Protein AF-A0A840PXM8-F1 (afdb_monomer)

Sequence (248 aa):
MAIDALTEVAGYWMDLTGIFAFAMSGAFVAVRKDFGVFGVLLLAEAAGLGGGLFRDLIIGVVPVAFIDCGYYLTPVAAALVVFFSSRVHRHGRLLAVIDVCDTAALALFGVSGAVKALGHDFGRPSAIALGVASAVGGGILSSVLAREVPPPLRWEQDLYVLPAVTGAGSAILLDTFGVLNGITAPCAAVPAFGLGLLATRRRWRTPRARIWRNPFSGMRHQPSRARTASTADSEKTQSMGPFDEWRA

Nearest PDB structures (foldseek):
  5wuf-assembly1_A  TM=9.232E-01  e=2.561E-09  Colwellia psychrerythraea 34H
  5h36-assembly1_E  TM=9.004E-01  e=3.777E-09  Cereibacter sphaeroides 2.4.1
  5wue-assembly1_A  TM=8.831E-01  e=8.840E-08  Sulfolobus acidocaldarius
  5wtr-assembly1_B  TM=8.885E-01  e=4.975E-07  Saccharolobus solfataricus P2
  8f6r-assembly1_A  TM=2.494E-01  e=2.582E+00  synthetic construct

Radius of gyration: 27.66 Å; Cα contacts (8 Å, |Δi|>4): 363; chains: 1; bounding box: 48×60×110 Å

Solvent-accessible surface area (backbone atoms only — not comparable to full-atom values): 12953 Å² total; per-residue (Å²): 108,74,63,57,52,48,23,54,51,39,48,51,53,47,49,50,53,19,22,26,24,23,0,35,38,20,12,45,54,22,53,76,65,73,44,54,72,67,46,16,39,52,21,0,40,31,12,21,44,35,9,55,43,54,40,25,57,73,75,69,46,86,41,61,63,81,76,38,68,66,60,52,49,35,13,49,52,24,16,50,53,52,71,68,39,83,51,70,82,52,54,72,64,52,51,54,52,35,56,50,28,38,36,42,15,20,1,36,27,0,20,52,32,15,52,53,31,47,77,66,78,40,53,71,72,57,10,36,53,43,0,31,48,17,26,49,35,3,55,37,47,21,20,56,76,70,74,44,82,29,60,79,77,35,88,87,31,68,55,63,60,48,9,9,49,41,1,8,49,39,36,51,52,33,47,75,71,73,58,62,43,36,70,46,44,63,56,26,20,50,63,10,26,54,53,28,51,48,39,64,74,67,60,54,71,71,86,76,80,78,86,74,74,64,87,61,72,76,63,81,74,65,75,78,87,79,80,76,86,80,77,71,72,79,75,66,80,80,69,89,84,85,79,86,82,88,90,133

Organism: NCBI:txid1073253

Mean predicted aligned error: 10.92 Å

Structure (mmCIF, N/CA/C/O backbone):
data_AF-A0A840PXM8-F1
#
_entry.id   AF-A0A840PXM8-F1
#
loop_
_atom_site.group_PDB
_atom_site.id
_atom_site.type_symbol
_atom_site.label_atom_id
_atom_site.label_alt_id
_atom_site.label_comp_id
_atom_site.label_asym_id
_atom_site.label_entity_id
_atom_site.label_seq_id
_atom_site.pdbx_PDB_ins_code
_atom_site.Cartn_x
_atom_site.Cartn_y
_atom_site.Cartn_z
_atom_site.occupancy
_atom_site.B_iso_or_equiv
_atom_site.auth_seq_id
_atom_site.auth_comp_id
_atom_site.auth_asym_id
_atom_site.auth_atom_id
_atom_site.pdbx_PDB_model_num
ATOM 1 N N . MET A 1 1 ? 1.831 -8.479 -27.963 1.00 59.12 1 MET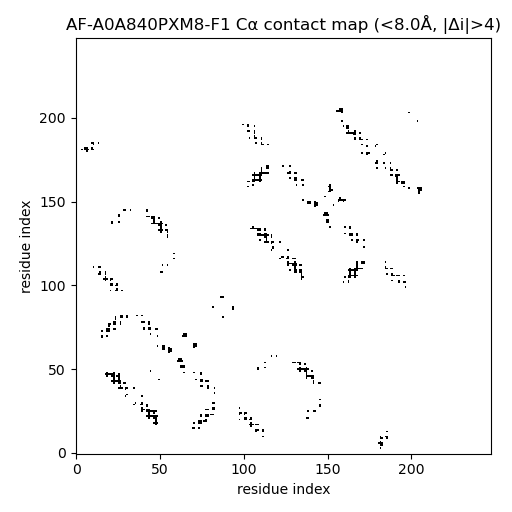 A N 1
ATOM 2 C CA . MET A 1 1 ? 0.353 -8.559 -27.892 1.00 59.12 1 MET A CA 1
ATOM 3 C C . MET A 1 1 ? -0.131 -9.456 -26.751 1.00 59.12 1 MET A C 1
ATOM 5 O O . MET A 1 1 ? -0.728 -8.927 -25.831 1.00 59.12 1 MET A O 1
ATOM 9 N N . ALA A 1 2 ? 0.137 -10.773 -26.735 1.00 61.06 2 ALA A N 1
ATOM 10 C CA . ALA A 1 2 ? -0.304 -11.633 -25.617 1.00 61.06 2 ALA A CA 1
ATOM 11 C C . ALA A 1 2 ? 0.462 -11.378 -24.299 1.00 61.06 2 ALA A C 1
ATOM 13 O O . ALA A 1 2 ? -0.128 -11.421 -23.224 1.00 61.06 2 ALA A O 1
ATOM 14 N N . ILE A 1 3 ? 1.766 -11.087 -24.384 1.00 60.09 3 ILE A N 1
ATOM 15 C CA . ILE A 1 3 ? 2.607 -10.786 -23.214 1.00 60.09 3 ILE A CA 1
ATOM 16 C C . ILE A 1 3 ? 2.203 -9.440 -22.603 1.00 60.09 3 ILE A C 1
ATOM 18 O O . ILE A 1 3 ? 1.979 -9.378 -21.402 1.00 60.09 3 ILE A O 1
ATOM 22 N N . ASP A 1 4 ? 2.007 -8.408 -23.425 1.00 67.44 4 ASP A N 1
ATOM 23 C CA . ASP A 1 4 ? 1.608 -7.070 -22.965 1.00 67.44 4 ASP A CA 1
ATOM 24 C C . ASP A 1 4 ? 0.241 -7.101 -22.261 1.00 67.44 4 ASP A C 1
ATOM 26 O O . ASP A 1 4 ? 0.104 -6.594 -21.150 1.00 67.44 4 ASP A O 1
ATOM 30 N N . ALA A 1 5 ? -0.733 -7.827 -22.822 1.00 68.19 5 ALA A N 1
ATOM 31 C CA . ALA A 1 5 ? -2.034 -8.027 -22.183 1.00 68.19 5 ALA A CA 1
ATOM 32 C C . ALA A 1 5 ? -1.915 -8.736 -20.822 1.00 68.19 5 ALA A C 1
ATOM 34 O O . ALA A 1 5 ? -2.550 -8.336 -19.849 1.00 68.19 5 ALA A O 1
ATOM 35 N N . LEU A 1 6 ? -1.066 -9.765 -20.715 1.00 66.19 6 LEU A N 1
ATOM 36 C CA . LEU A 1 6 ? -0.801 -10.418 -19.430 1.00 66.19 6 LEU A CA 1
ATOM 37 C C . LEU A 1 6 ? -0.140 -9.464 -18.433 1.00 66.19 6 LEU A C 1
ATOM 39 O O . LEU A 1 6 ? -0.411 -9.559 -17.236 1.00 66.19 6 LEU A O 1
ATOM 43 N N . THR A 1 7 ? 0.707 -8.546 -18.904 1.00 74.38 7 THR A N 1
ATOM 44 C CA . THR A 1 7 ? 1.353 -7.580 -18.017 1.00 74.38 7 THR A CA 1
ATOM 45 C C . THR A 1 7 ? 0.393 -6.541 -17.460 1.00 74.38 7 THR A C 1
ATOM 47 O O . THR A 1 7 ? 0.437 -6.269 -16.259 1.00 74.38 7 THR A O 1
ATOM 50 N N . GLU A 1 8 ? -0.515 -6.031 -18.289 1.00 78.19 8 GLU A N 1
ATOM 51 C CA . GLU A 1 8 ? -1.553 -5.095 -17.858 1.00 78.19 8 GLU A CA 1
ATOM 52 C C . GLU A 1 8 ? -2.514 -5.760 -16.872 1.00 78.19 8 GLU A C 1
ATOM 54 O O . GLU A 1 8 ? -2.785 -5.213 -15.803 1.00 78.19 8 GLU A O 1
ATOM 59 N N . VAL A 1 9 ? -2.957 -6.984 -17.175 1.00 84.38 9 VAL A N 1
ATOM 60 C CA . VAL A 1 9 ? -3.852 -7.750 -16.297 1.00 84.38 9 VAL A CA 1
ATOM 61 C C . VAL A 1 9 ? -3.189 -8.030 -14.949 1.00 84.38 9 VAL A C 1
ATOM 63 O O . VAL A 1 9 ? -3.813 -7.848 -13.904 1.00 84.38 9 VAL A O 1
ATOM 66 N N . ALA A 1 10 ? -1.922 -8.445 -14.938 1.00 84.31 10 ALA A N 1
ATOM 67 C CA . ALA A 1 10 ? -1.209 -8.709 -13.692 1.00 84.31 10 ALA A CA 1
ATOM 68 C C . ALA A 1 10 ? -1.024 -7.437 -12.848 1.00 84.31 10 ALA A C 1
ATOM 70 O O . ALA A 1 10 ? -1.247 -7.477 -11.637 1.00 84.31 10 ALA A O 1
ATOM 71 N N . GLY A 1 11 ? -0.677 -6.308 -13.477 1.00 85.00 11 GLY A N 1
ATOM 72 C CA . GLY A 1 11 ? -0.576 -5.010 -12.805 1.00 85.00 11 GLY A CA 1
ATOM 73 C C . GLY A 1 11 ? -1.909 -4.551 -12.211 1.00 85.00 11 GLY A C 1
ATOM 74 O O . GLY A 1 11 ? -1.954 -4.139 -11.053 1.00 85.00 11 GLY A O 1
ATOM 75 N N . TYR A 1 12 ? -2.999 -4.714 -12.963 1.00 89.00 12 TYR A N 1
ATOM 76 C CA . TYR A 1 12 ? -4.355 -4.385 -12.526 1.00 89.00 12 TYR A CA 1
ATOM 77 C C . TYR A 1 12 ? -4.758 -5.152 -11.261 1.00 89.00 12 TYR A C 1
ATOM 79 O O . TYR A 1 12 ? -5.135 -4.557 -10.251 1.00 89.00 12 TYR A O 1
ATOM 87 N N . TRP A 1 13 ? -4.617 -6.481 -11.266 1.00 90.50 13 TRP A N 1
ATOM 88 C CA . TRP A 1 13 ? -4.962 -7.302 -10.101 1.00 90.50 13 TRP A CA 1
ATOM 89 C C . TRP A 1 13 ? -4.035 -7.056 -8.906 1.00 90.50 13 TRP A C 1
ATOM 91 O O . TRP A 1 13 ? -4.479 -7.113 -7.756 1.00 90.50 13 TRP A O 1
ATOM 101 N N . MET A 1 14 ? -2.759 -6.758 -9.154 1.00 91.00 14 MET A N 1
ATOM 102 C CA . MET A 1 14 ? -1.805 -6.389 -8.107 1.00 91.00 14 MET A CA 1
ATOM 103 C C . MET A 1 14 ? -2.223 -5.092 -7.398 1.00 91.00 14 MET A C 1
ATOM 105 O O . MET A 1 14 ? -2.242 -5.046 -6.167 1.00 91.00 14 MET A O 1
ATOM 109 N N . ASP A 1 15 ? -2.618 -4.067 -8.154 1.00 92.50 15 ASP A N 1
ATOM 110 C CA . ASP A 1 15 ? -3.116 -2.815 -7.586 1.00 92.50 15 ASP A CA 1
ATOM 111 C C . ASP A 1 15 ? -4.438 -3.036 -6.833 1.00 92.50 15 ASP A C 1
ATOM 113 O O . ASP A 1 15 ? -4.543 -2.639 -5.674 1.00 92.50 15 ASP A O 1
ATOM 117 N N . LEU A 1 16 ? -5.424 -3.732 -7.418 1.00 94.06 16 LEU A N 1
ATOM 118 C CA . LEU A 1 16 ? -6.707 -3.992 -6.744 1.00 94.06 16 LEU A CA 1
ATOM 119 C C . LEU A 1 16 ? -6.542 -4.768 -5.431 1.00 94.06 16 LEU A C 1
ATOM 121 O O . LEU A 1 16 ? -7.186 -4.445 -4.433 1.00 94.06 16 LEU A O 1
ATOM 125 N N . THR A 1 17 ? -5.668 -5.776 -5.400 1.00 94.50 17 THR A N 1
ATOM 126 C CA . THR A 1 17 ? -5.396 -6.535 -4.168 1.00 94.50 17 THR A CA 1
ATOM 127 C C . THR A 1 17 ? -4.723 -5.673 -3.101 1.00 94.50 17 THR A C 1
ATOM 129 O O . THR A 1 17 ? -5.105 -5.759 -1.931 1.00 94.50 17 THR A O 1
ATOM 132 N N . GLY A 1 18 ? -3.792 -4.796 -3.489 1.00 93.75 18 GLY A N 1
ATOM 133 C CA . GLY A 1 18 ? -3.192 -3.805 -2.593 1.00 93.75 18 GLY A CA 1
ATOM 134 C C . GLY A 1 18 ? -4.221 -2.815 -2.042 1.00 93.75 18 GLY A C 1
ATOM 135 O O . GLY A 1 18 ? -4.293 -2.612 -0.828 1.00 93.75 18 GLY A O 1
ATOM 136 N N . ILE A 1 19 ? -5.064 -2.254 -2.915 1.00 96.12 19 ILE A N 1
ATOM 137 C CA . ILE A 1 19 ? -6.142 -1.319 -2.558 1.00 96.12 19 ILE A CA 1
ATOM 138 C C . ILE A 1 19 ? -7.108 -1.975 -1.574 1.00 96.12 19 ILE A C 1
ATOM 140 O O . ILE A 1 19 ? -7.399 -1.399 -0.527 1.00 96.12 19 ILE A O 1
ATOM 144 N N . PHE A 1 20 ? -7.571 -3.192 -1.869 1.00 96.38 20 PHE A N 1
ATOM 145 C CA . PHE A 1 20 ? -8.477 -3.941 -0.999 1.00 96.38 20 PHE A CA 1
ATOM 146 C C . PHE A 1 20 ? -7.866 -4.171 0.388 1.00 96.38 20 PHE A C 1
ATOM 148 O O . PHE A 1 20 ? -8.511 -3.943 1.414 1.00 96.38 20 PHE A O 1
ATOM 155 N N . ALA A 1 21 ? -6.602 -4.597 0.427 1.00 95.12 21 ALA A N 1
ATOM 156 C CA . ALA A 1 21 ? -5.897 -4.896 1.662 1.00 95.12 21 ALA A CA 1
ATOM 157 C C . ALA A 1 21 ? -5.687 -3.646 2.539 1.00 95.12 21 ALA A C 1
ATOM 159 O O . ALA A 1 21 ? -5.939 -3.707 3.747 1.00 95.12 21 ALA A O 1
ATOM 160 N N . PHE A 1 22 ? -5.318 -2.501 1.951 1.00 94.81 22 PHE A N 1
ATOM 161 C CA . PHE A 1 22 ? -5.220 -1.239 2.695 1.00 94.81 22 PHE A CA 1
ATOM 162 C C . PHE A 1 22 ? -6.583 -0.698 3.121 1.00 94.81 22 PHE A C 1
ATOM 164 O O . PHE A 1 22 ? -6.733 -0.219 4.246 1.00 94.81 22 PHE A O 1
ATOM 171 N N . ALA A 1 23 ? -7.589 -0.802 2.255 1.00 96.69 23 ALA A N 1
ATOM 172 C CA . ALA A 1 23 ? -8.942 -0.368 2.564 1.00 96.69 23 ALA A CA 1
ATOM 173 C C . ALA A 1 23 ? -9.524 -1.139 3.758 1.00 96.69 23 ALA A C 1
ATOM 175 O O . ALA A 1 23 ? -10.178 -0.534 4.606 1.00 96.69 23 ALA A O 1
ATOM 176 N N . MET A 1 24 ? -9.220 -2.437 3.902 1.00 94.94 24 MET A N 1
ATOM 177 C CA . MET A 1 24 ? -9.577 -3.193 5.109 1.00 94.94 24 MET A CA 1
ATOM 178 C C . MET A 1 24 ? -8.909 -2.634 6.374 1.00 94.94 24 MET A C 1
ATOM 180 O O . MET A 1 24 ? -9.560 -2.550 7.417 1.00 94.94 24 MET A O 1
ATOM 184 N N . SER A 1 25 ? -7.635 -2.232 6.290 1.00 92.75 25 SER A N 1
ATOM 185 C CA . SER A 1 25 ? -6.903 -1.597 7.399 1.00 92.75 25 SER A CA 1
ATOM 186 C C . SER A 1 25 ? -7.569 -0.277 7.816 1.00 92.75 25 SER A C 1
ATOM 188 O O . SER A 1 25 ? -7.925 -0.102 8.985 1.00 92.75 25 SER A O 1
ATOM 190 N N . GLY A 1 26 ? -7.864 0.603 6.852 1.00 93.81 26 GLY A N 1
ATOM 191 C CA . GLY A 1 26 ? -8.562 1.874 7.090 1.00 93.81 26 GLY A CA 1
ATOM 192 C C . GLY A 1 26 ? -9.981 1.699 7.639 1.00 93.81 26 GLY A C 1
ATOM 193 O O . GLY A 1 26 ? -10.342 2.317 8.645 1.00 93.81 26 GLY A O 1
ATOM 194 N N . ALA A 1 27 ? -10.771 0.806 7.038 1.00 95.00 27 ALA A N 1
ATOM 195 C CA . ALA A 1 27 ? -12.119 0.482 7.500 1.00 95.00 27 ALA A CA 1
ATOM 196 C C . ALA A 1 27 ? -12.110 -0.025 8.947 1.00 95.00 27 ALA A C 1
ATOM 198 O O . ALA A 1 27 ? -12.959 0.348 9.756 1.00 95.00 27 ALA A O 1
ATOM 199 N N . PHE A 1 28 ? -11.126 -0.848 9.308 1.00 92.62 28 PHE A N 1
ATOM 200 C CA . PHE A 1 28 ? -11.023 -1.366 10.663 1.00 92.62 28 PHE A CA 1
ATOM 201 C C . PHE A 1 28 ? -10.656 -0.289 11.683 1.00 92.62 28 PHE A C 1
ATOM 203 O O . PHE A 1 28 ? -11.209 -0.286 12.785 1.00 92.62 28 PHE A O 1
ATOM 210 N N . VAL A 1 29 ? -9.768 0.646 11.328 1.00 91.56 29 VAL A N 1
ATOM 211 C CA . VAL A 1 29 ? -9.482 1.818 12.170 1.00 91.56 29 VAL A CA 1
ATOM 212 C C . VAL A 1 29 ? -10.760 2.623 12.410 1.00 91.56 29 VAL A C 1
ATOM 214 O O . VAL A 1 29 ? -11.039 2.983 13.551 1.00 91.56 29 VAL A O 1
ATOM 217 N N . ALA A 1 30 ? -11.574 2.838 11.374 1.00 93.75 30 ALA A N 1
ATOM 218 C CA . ALA A 1 30 ? -12.845 3.549 11.490 1.00 93.75 30 ALA A CA 1
ATOM 219 C C . ALA A 1 30 ? -13.832 2.848 12.433 1.00 93.75 30 ALA A C 1
ATOM 221 O O . ALA A 1 30 ? -14.401 3.479 13.323 1.00 93.75 30 ALA A O 1
ATOM 222 N N . VAL A 1 31 ? -13.994 1.530 12.277 1.00 91.62 31 VAL A N 1
ATOM 223 C CA . VAL A 1 31 ? -14.875 0.726 13.135 1.00 91.62 31 VAL A CA 1
ATOM 224 C C . VAL A 1 31 ? -14.392 0.744 14.588 1.00 91.62 31 VAL A C 1
ATOM 226 O O . VAL A 1 31 ? -15.201 0.877 15.499 1.00 91.62 31 VAL A O 1
ATOM 229 N N . ARG A 1 32 ? -13.076 0.694 14.833 1.00 89.12 32 ARG A N 1
ATOM 230 C CA . ARG A 1 32 ? -12.501 0.810 16.189 1.00 89.12 32 ARG A CA 1
ATOM 231 C C . ARG A 1 32 ? -12.683 2.182 16.835 1.00 89.12 32 ARG A C 1
ATOM 233 O O . ARG A 1 32 ? -12.486 2.301 18.042 1.00 89.12 32 ARG A O 1
ATOM 240 N N . LYS A 1 33 ? -12.977 3.208 16.042 1.00 90.19 33 LYS A N 1
ATOM 241 C CA . LYS A 1 33 ? -13.242 4.577 16.498 1.00 90.19 33 LYS A CA 1
ATOM 242 C C . LYS A 1 33 ? -14.733 4.869 16.643 1.00 90.19 33 LYS A C 1
ATOM 244 O O . LYS A 1 33 ? -15.084 6.030 16.836 1.00 90.19 33 LYS A O 1
ATOM 249 N N . ASP A 1 34 ? -15.584 3.850 16.519 1.00 90.31 34 ASP A N 1
ATOM 250 C CA . ASP A 1 34 ? -17.042 3.983 16.543 1.00 90.31 34 ASP A CA 1
ATOM 251 C C . ASP A 1 34 ? -17.561 4.995 15.502 1.00 90.31 34 ASP A C 1
ATOM 253 O O . ASP A 1 34 ? -18.535 5.717 15.721 1.00 90.31 34 ASP A O 1
ATOM 257 N N . PHE A 1 35 ? -16.897 5.074 14.342 1.00 92.12 35 PHE A N 1
ATOM 258 C CA . PHE A 1 35 ? -17.374 5.898 13.236 1.00 92.12 35 PHE A CA 1
ATOM 259 C C . PHE A 1 35 ? -18.583 5.246 12.556 1.00 92.12 35 PHE A C 1
ATOM 261 O O . PHE A 1 35 ? -18.659 4.028 12.402 1.00 92.12 35 PHE A O 1
ATOM 268 N N . GLY A 1 36 ? -19.525 6.074 12.093 1.00 92.00 36 GLY A N 1
ATOM 269 C CA . GLY A 1 36 ? -20.657 5.605 11.291 1.00 92.00 36 GLY A CA 1
ATOM 270 C C . GLY A 1 36 ? -20.225 5.051 9.926 1.00 92.00 36 GLY A C 1
ATOM 271 O O . GLY A 1 36 ? -19.085 5.234 9.502 1.00 92.00 36 GLY A O 1
ATOM 272 N N . VAL A 1 37 ? -21.162 4.436 9.195 1.00 92.88 37 VAL A N 1
ATOM 273 C CA . VAL A 1 37 ? -20.919 3.796 7.880 1.00 92.88 37 VAL A CA 1
ATOM 274 C C . VAL A 1 37 ? -20.154 4.705 6.913 1.00 92.88 37 VAL A C 1
ATOM 276 O O . VAL A 1 37 ? -19.193 4.270 6.286 1.00 92.88 37 VAL A O 1
ATOM 279 N N . PHE A 1 38 ? -20.524 5.986 6.837 1.00 94.50 38 PHE A N 1
ATOM 280 C CA . PHE A 1 38 ? -19.828 6.959 5.991 1.00 94.50 38 PHE A CA 1
ATOM 281 C C . PHE A 1 38 ? -18.373 7.189 6.411 1.00 94.50 38 PHE A C 1
ATOM 283 O O . PHE A 1 38 ? -17.512 7.336 5.553 1.00 94.50 38 PHE A O 1
ATOM 290 N N . GLY A 1 39 ? -18.080 7.185 7.713 1.00 94.25 39 GLY A N 1
ATOM 291 C CA . GLY A 1 39 ? -16.709 7.288 8.212 1.00 94.25 39 GLY A CA 1
ATOM 292 C C . GLY A 1 39 ? -15.884 6.040 7.899 1.00 94.25 39 GLY A C 1
ATOM 293 O O . GLY A 1 39 ? -14.710 6.162 7.561 1.00 94.25 39 GLY A O 1
ATOM 294 N N . VAL A 1 40 ? -16.503 4.854 7.941 1.00 95.56 40 VAL A N 1
ATOM 295 C CA . VAL A 1 40 ? -15.864 3.590 7.536 1.00 95.56 40 VAL A CA 1
ATOM 296 C C . VAL A 1 40 ? -15.520 3.600 6.052 1.00 95.56 40 VAL A C 1
ATOM 298 O O . VAL A 1 40 ? -14.382 3.303 5.699 1.00 95.56 40 VAL A O 1
ATOM 301 N N . LEU A 1 41 ? -16.465 4.005 5.201 1.00 96.25 41 LEU A N 1
ATOM 302 C CA . LEU A 1 41 ? -16.230 4.163 3.765 1.00 96.25 41 LEU A CA 1
ATOM 303 C C . LEU A 1 41 ? -15.127 5.190 3.494 1.00 96.25 41 LEU A C 1
ATOM 305 O O . LEU A 1 41 ? -14.181 4.893 2.776 1.00 96.25 41 LEU A O 1
ATOM 309 N N . LEU A 1 42 ? -15.191 6.365 4.122 1.00 96.00 42 LEU A N 1
ATOM 310 C CA . LEU A 1 42 ? -14.227 7.441 3.893 1.00 96.00 42 LEU A CA 1
ATOM 311 C C . LEU A 1 42 ? -12.797 7.040 4.279 1.00 96.00 42 LEU A C 1
ATOM 313 O O . LEU A 1 42 ? -11.861 7.326 3.536 1.00 96.00 42 LEU A O 1
ATOM 317 N N . LEU A 1 43 ? -12.610 6.361 5.413 1.00 96.38 43 LEU A N 1
ATOM 318 C CA . LEU A 1 43 ? -11.288 5.872 5.815 1.00 96.38 43 LEU A CA 1
ATOM 319 C C . LEU A 1 43 ? -10.803 4.711 4.940 1.00 96.38 43 LEU A C 1
ATOM 321 O O . LEU A 1 43 ? -9.601 4.619 4.696 1.00 96.38 43 LEU A O 1
ATOM 325 N N . ALA A 1 44 ? -11.702 3.845 4.466 1.00 96.62 44 ALA A N 1
ATOM 326 C CA . ALA A 1 44 ? -11.360 2.772 3.536 1.00 96.62 44 ALA A CA 1
ATOM 327 C C . ALA A 1 44 ? -10.878 3.330 2.189 1.00 96.62 44 ALA A C 1
ATOM 329 O O . ALA A 1 44 ? -9.822 2.924 1.709 1.00 96.62 44 ALA A O 1
ATOM 330 N N . GLU A 1 45 ? -11.598 4.305 1.630 1.00 96.06 45 GLU A N 1
ATOM 331 C CA . GLU A 1 45 ? -11.221 5.031 0.410 1.00 96.06 45 GLU A CA 1
ATOM 332 C C . GLU A 1 45 ? -9.882 5.751 0.580 1.00 96.06 45 GLU A C 1
ATOM 334 O O . GLU A 1 45 ? -8.960 5.586 -0.220 1.00 96.06 45 GLU A O 1
ATOM 339 N N . ALA A 1 46 ? -9.733 6.505 1.671 1.00 96.06 46 ALA A N 1
ATOM 340 C CA . ALA A 1 46 ? -8.502 7.226 1.959 1.00 96.06 46 ALA A CA 1
ATOM 341 C C . ALA A 1 46 ? -7.297 6.286 2.125 1.00 96.06 46 ALA A C 1
ATOM 343 O O . ALA A 1 46 ? -6.208 6.600 1.643 1.00 96.06 46 ALA A O 1
ATOM 344 N N . ALA A 1 47 ? -7.478 5.135 2.778 1.00 95.69 47 ALA A N 1
ATOM 345 C CA . ALA A 1 47 ? -6.419 4.143 2.936 1.00 95.69 47 ALA A CA 1
ATOM 346 C C . ALA A 1 47 ? -6.087 3.437 1.616 1.00 95.69 47 ALA A C 1
ATOM 348 O O . ALA A 1 47 ? -4.917 3.348 1.250 1.00 95.69 47 ALA A O 1
ATOM 349 N N . GLY A 1 48 ? -7.105 2.947 0.906 1.00 95.06 48 GLY A N 1
ATOM 350 C CA . GLY A 1 48 ? -6.945 2.151 -0.309 1.00 95.06 48 GLY A CA 1
ATOM 351 C C . GLY A 1 48 ? -6.416 2.961 -1.489 1.00 95.06 48 GLY A C 1
ATOM 352 O O . GLY A 1 48 ? -5.476 2.534 -2.155 1.00 95.06 48 GLY A O 1
ATOM 353 N N . LEU A 1 49 ? -6.983 4.144 -1.738 1.00 95.56 49 LEU A N 1
ATOM 354 C CA . LEU A 1 49 ? -6.653 4.964 -2.908 1.00 95.56 49 LEU A CA 1
ATOM 355 C C . LEU A 1 49 ? -5.615 6.045 -2.624 1.00 95.56 49 LEU A C 1
ATOM 357 O O . LEU A 1 49 ? -4.926 6.469 -3.550 1.00 95.56 49 LEU A O 1
ATOM 361 N N . GLY A 1 50 ? -5.465 6.489 -1.372 1.00 94.62 50 GLY A N 1
ATOM 362 C CA . GLY A 1 50 ? -4.610 7.629 -1.023 1.00 94.62 50 GLY A CA 1
ATOM 363 C C . GLY A 1 50 ? -3.165 7.491 -1.509 1.00 94.62 50 GLY A C 1
ATOM 364 O O . GLY A 1 50 ? -2.596 8.444 -2.037 1.00 94.62 50 GLY A O 1
ATOM 365 N N . GLY A 1 51 ? -2.591 6.290 -1.402 1.00 92.31 51 GLY A N 1
ATOM 366 C CA . GLY A 1 51 ? -1.238 6.000 -1.880 1.00 92.31 51 GLY A CA 1
ATOM 367 C C . GLY A 1 51 ? -1.091 6.060 -3.404 1.00 92.31 51 GLY A C 1
ATOM 368 O O . GLY A 1 51 ? -0.121 6.626 -3.920 1.00 92.31 51 GLY A O 1
ATOM 369 N N . GLY A 1 52 ? -2.067 5.507 -4.130 1.00 92.19 52 GLY A N 1
ATOM 370 C CA . GLY A 1 52 ? -2.112 5.531 -5.594 1.00 92.19 52 GLY A CA 1
ATOM 371 C C . GLY A 1 52 ? -2.377 6.933 -6.145 1.00 92.19 52 GLY A C 1
ATOM 372 O O . GLY A 1 52 ? -1.702 7.355 -7.078 1.00 92.19 52 GLY A O 1
ATOM 373 N N . LEU A 1 53 ? -3.282 7.687 -5.510 1.00 94.69 53 LEU A N 1
ATOM 374 C CA . LEU A 1 53 ? -3.547 9.096 -5.811 1.00 94.69 53 LEU A CA 1
ATOM 375 C C . LEU A 1 53 ? -2.281 9.939 -5.651 1.00 94.69 53 LEU A C 1
ATOM 377 O O . LEU A 1 53 ? -1.905 10.664 -6.565 1.00 94.69 53 LEU A O 1
ATOM 381 N N . PHE A 1 54 ? -1.596 9.811 -4.512 1.00 94.12 54 PHE A N 1
ATOM 382 C CA . PHE A 1 54 ? -0.350 10.529 -4.250 1.00 94.12 54 PHE A CA 1
ATOM 383 C C . PHE A 1 54 ? 0.718 10.243 -5.315 1.00 94.12 54 PHE A C 1
ATOM 385 O O . PHE A 1 54 ? 1.327 11.169 -5.849 1.00 94.12 54 PHE A O 1
ATOM 392 N N . ARG A 1 55 ? 0.908 8.966 -5.664 1.00 94.56 55 ARG A N 1
ATOM 393 C CA . ARG A 1 55 ? 1.827 8.539 -6.727 1.00 94.56 55 ARG A CA 1
ATOM 394 C C . ARG A 1 55 ? 1.468 9.164 -8.069 1.00 94.56 55 ARG A C 1
ATOM 396 O O . ARG A 1 55 ? 2.325 9.761 -8.709 1.00 94.56 55 ARG A O 1
ATOM 403 N N . ASP A 1 56 ? 0.219 9.012 -8.489 1.00 94.25 56 ASP A N 1
ATOM 404 C CA . ASP A 1 56 ? -0.239 9.429 -9.812 1.00 94.25 56 ASP A CA 1
ATOM 405 C C . ASP A 1 56 ? -0.131 10.955 -9.979 1.00 94.25 56 ASP A C 1
ATOM 407 O O . ASP A 1 56 ? 0.324 11.430 -11.020 1.00 94.25 56 ASP A O 1
ATOM 411 N N . LEU A 1 57 ? -0.419 11.716 -8.916 1.00 94.69 57 LEU A N 1
ATOM 412 C CA . LEU A 1 57 ? -0.240 13.169 -8.886 1.00 94.69 57 LEU A CA 1
ATOM 413 C C . LEU A 1 57 ? 1.230 13.601 -8.986 1.00 94.69 57 LEU A C 1
ATOM 415 O O . LEU A 1 57 ? 1.516 14.584 -9.663 1.00 94.69 57 LEU A O 1
ATOM 419 N N . ILE A 1 58 ? 2.162 12.885 -8.346 1.00 94.31 58 ILE A N 1
ATOM 420 C CA . ILE A 1 58 ? 3.603 13.187 -8.454 1.00 94.31 58 ILE A CA 1
ATOM 421 C C . ILE A 1 58 ? 4.135 12.882 -9.850 1.00 94.31 58 ILE A C 1
ATOM 423 O O . ILE A 1 58 ? 4.953 13.633 -10.375 1.00 94.31 58 ILE A O 1
ATOM 427 N N . ILE A 1 59 ? 3.679 11.780 -10.441 1.00 94.25 59 ILE A N 1
ATOM 428 C CA . ILE A 1 59 ? 4.043 11.404 -11.809 1.00 94.25 59 ILE A CA 1
ATOM 429 C C . ILE A 1 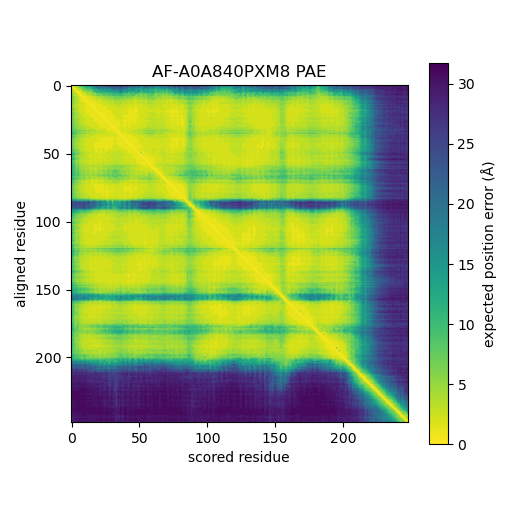59 ? 3.443 12.397 -12.821 1.00 94.25 59 ILE A C 1
ATOM 431 O O . ILE A 1 59 ? 4.007 12.596 -13.893 1.00 94.25 59 ILE A O 1
ATOM 435 N N . GLY A 1 60 ? 2.325 13.046 -12.481 1.00 92.88 60 GLY A N 1
ATOM 436 C CA . GLY A 1 60 ? 1.627 13.983 -13.361 1.00 92.88 60 GLY A CA 1
ATOM 437 C C . GLY A 1 60 ? 0.646 13.298 -14.313 1.00 92.88 60 GLY A C 1
ATOM 438 O O . GLY A 1 60 ? 0.356 13.828 -15.384 1.00 92.88 60 GLY A O 1
ATOM 439 N N . VAL A 1 61 ? 0.133 12.122 -13.939 1.00 91.69 61 VAL A N 1
ATOM 440 C CA . VAL A 1 61 ? -0.901 11.399 -14.694 1.00 91.69 61 VAL A CA 1
ATOM 441 C C . VAL A 1 61 ? -2.263 11.536 -14.028 1.00 91.69 61 VAL A C 1
ATOM 443 O O . VAL A 1 61 ? -2.369 11.734 -12.818 1.00 91.69 61 VAL A O 1
ATOM 446 N N . VAL A 1 62 ? -3.328 11.403 -14.821 1.00 91.44 62 VAL A N 1
ATOM 447 C CA . VAL A 1 62 ? -4.690 11.372 -14.279 1.00 91.44 62 VAL A CA 1
ATOM 448 C C . VAL A 1 62 ? -4.820 10.142 -13.371 1.00 91.44 62 VAL A C 1
ATOM 450 O O . VAL A 1 62 ? -4.533 9.031 -13.829 1.00 91.44 62 VAL A O 1
ATOM 453 N N . PRO A 1 63 ? -5.225 10.302 -12.097 1.00 89.62 63 PRO A N 1
ATOM 454 C CA . PRO A 1 63 ? -5.252 9.174 -11.185 1.00 89.62 63 PRO A CA 1
ATOM 455 C C . PRO A 1 63 ? -6.245 8.094 -11.601 1.00 89.62 63 PRO A C 1
ATOM 457 O O . PRO A 1 63 ? -7.412 8.380 -11.876 1.00 89.62 63 PRO A O 1
ATOM 460 N N . VAL A 1 64 ? -5.793 6.838 -11.565 1.00 84.50 64 VAL A N 1
ATOM 461 C CA . VAL A 1 64 ? -6.587 5.678 -12.021 1.00 84.50 64 VAL A CA 1
ATOM 462 C C . VAL A 1 64 ? -7.879 5.519 -11.211 1.00 84.50 64 VAL A C 1
ATOM 464 O O . VAL A 1 64 ? -8.904 5.101 -11.745 1.00 84.50 64 VAL A O 1
ATOM 467 N N . ALA A 1 65 ? -7.852 5.964 -9.953 1.00 85.31 65 ALA A N 1
ATOM 468 C CA . ALA A 1 65 ? -8.996 6.032 -9.048 1.00 85.31 65 ALA A CA 1
ATOM 469 C C . ALA A 1 65 ? -10.254 6.696 -9.645 1.00 85.31 65 ALA A C 1
ATOM 471 O O . ALA A 1 65 ? -11.360 6.363 -9.232 1.00 85.31 65 ALA A O 1
ATOM 472 N N . PHE A 1 66 ? -10.102 7.631 -10.591 1.00 86.25 66 PHE A N 1
ATOM 473 C CA . PHE A 1 66 ? -11.226 8.359 -11.195 1.00 86.25 66 PHE A CA 1
ATOM 474 C C . PHE A 1 66 ? -11.639 7.840 -12.573 1.00 86.25 66 PHE A C 1
ATOM 476 O O . PHE A 1 66 ? -12.639 8.296 -13.121 1.00 86.25 66 PHE A O 1
ATOM 483 N N . ILE A 1 67 ? -10.861 6.926 -13.147 1.00 84.38 67 ILE A N 1
ATOM 484 C CA . ILE A 1 67 ? -11.047 6.456 -14.523 1.00 84.38 67 ILE A CA 1
ATOM 485 C C . ILE A 1 67 ? -11.644 5.047 -14.527 1.00 84.38 67 ILE A C 1
ATOM 487 O O . ILE A 1 67 ? -12.441 4.718 -15.403 1.00 84.38 67 ILE A O 1
ATOM 491 N N . ASP A 1 68 ? -11.292 4.225 -13.537 1.00 88.06 68 ASP A N 1
ATOM 492 C CA . ASP A 1 68 ? -11.681 2.820 -13.476 1.00 88.06 68 ASP A CA 1
ATOM 493 C C . ASP A 1 68 ? -12.638 2.544 -12.307 1.00 88.06 68 ASP A C 1
ATOM 495 O O . ASP A 1 68 ? -12.340 2.796 -11.136 1.00 88.06 68 ASP A O 1
ATOM 499 N N . CYS A 1 69 ? -13.804 1.983 -12.631 1.00 88.62 69 CYS A N 1
ATOM 500 C CA . CYS A 1 69 ? -14.842 1.671 -11.652 1.00 88.62 69 CYS A CA 1
ATOM 501 C C . CYS A 1 69 ? -14.394 0.605 -10.636 1.00 88.62 69 CYS A C 1
ATOM 503 O O . CYS A 1 69 ? -14.802 0.651 -9.476 1.00 88.62 69 CYS A O 1
ATOM 505 N N . GLY A 1 70 ? -13.522 -0.325 -11.030 1.00 88.06 70 GLY A N 1
ATOM 506 C CA . GLY A 1 70 ? -12.971 -1.347 -10.146 1.00 88.06 70 GLY A CA 1
ATOM 507 C C . GLY A 1 70 ? -12.125 -0.746 -9.026 1.00 88.06 70 GLY A C 1
ATOM 508 O O . GLY A 1 70 ? -12.253 -1.167 -7.875 1.00 88.06 70 GLY A O 1
ATOM 509 N N . TYR A 1 71 ? -11.335 0.290 -9.321 1.00 88.62 71 TYR A N 1
ATOM 510 C CA . TYR A 1 71 ? -10.532 0.986 -8.310 1.00 88.62 71 TYR A CA 1
ATOM 511 C C . TYR A 1 71 ? -11.416 1.690 -7.274 1.00 88.62 71 TYR A C 1
ATOM 513 O O . TYR A 1 71 ? -11.105 1.639 -6.089 1.00 88.62 71 TYR A O 1
ATOM 521 N N . TYR A 1 72 ? -12.546 2.265 -7.693 1.00 88.31 72 TYR A N 1
ATOM 522 C CA . TYR A 1 72 ? -13.522 2.890 -6.793 1.00 88.31 72 TYR A CA 1
ATOM 523 C C . TYR A 1 72 ? -14.348 1.872 -5.986 1.00 88.31 72 TYR A C 1
ATOM 525 O O . TYR A 1 72 ? -14.587 2.049 -4.799 1.00 88.31 72 TYR A O 1
ATOM 533 N N . LEU A 1 73 ? -14.786 0.771 -6.599 1.00 94.19 73 LEU A N 1
ATOM 534 C CA . LEU A 1 73 ? -15.640 -0.211 -5.916 1.00 94.19 73 LEU A CA 1
ATOM 535 C C . LEU A 1 73 ? -14.873 -1.099 -4.930 1.00 94.19 73 LEU A C 1
ATOM 537 O O . LEU A 1 73 ? -15.468 -1.660 -4.007 1.00 94.19 73 LEU A O 1
ATOM 541 N N . THR A 1 74 ? -13.562 -1.243 -5.107 1.00 95.75 74 THR A N 1
ATOM 542 C CA . THR A 1 74 ? -12.742 -2.144 -4.288 1.00 95.75 74 THR A CA 1
ATOM 543 C C . THR A 1 74 ? -12.643 -1.701 -2.818 1.00 95.75 74 THR A C 1
ATOM 545 O O . THR A 1 74 ? -12.898 -2.536 -1.941 1.00 95.75 74 THR A O 1
ATOM 548 N N . PRO A 1 75 ? -12.348 -0.426 -2.490 1.00 95.75 75 PRO A N 1
ATOM 549 C CA . PRO A 1 75 ? -12.399 0.063 -1.115 1.00 95.75 75 PRO A CA 1
ATOM 550 C C . PRO A 1 75 ? -13.794 -0.027 -0.496 1.00 95.75 75 PRO A C 1
ATOM 552 O O . PRO A 1 75 ? -13.912 -0.409 0.669 1.00 95.75 75 PRO A O 1
ATOM 555 N N . VAL A 1 76 ? -14.850 0.244 -1.272 1.00 95.69 76 VAL A N 1
ATOM 556 C CA . VAL A 1 76 ? -16.242 0.067 -0.829 1.00 95.69 76 VAL A CA 1
ATOM 557 C C . VAL A 1 76 ? -16.499 -1.386 -0.430 1.00 95.69 76 VAL A C 1
ATOM 559 O O . VAL A 1 76 ? -17.013 -1.647 0.658 1.00 95.69 76 VAL A O 1
ATOM 562 N N . ALA A 1 77 ? -16.093 -2.352 -1.257 1.00 95.62 77 ALA A N 1
ATOM 563 C CA . ALA A 1 77 ? -16.235 -3.771 -0.944 1.00 95.62 77 ALA A CA 1
ATOM 564 C C . ALA A 1 77 ? -15.473 -4.153 0.338 1.00 95.62 77 ALA A C 1
ATOM 566 O O . ALA A 1 77 ? -16.034 -4.820 1.211 1.00 95.62 77 ALA A O 1
ATOM 567 N N . ALA A 1 78 ? -14.230 -3.687 0.496 1.00 94.81 78 ALA A N 1
ATOM 568 C CA . ALA A 1 78 ? -13.441 -3.905 1.709 1.00 94.81 78 ALA A CA 1
ATOM 569 C C . ALA A 1 78 ? -14.116 -3.306 2.956 1.00 94.81 78 ALA A C 1
ATOM 571 O O . ALA A 1 78 ? -14.192 -3.961 3.999 1.00 94.81 78 ALA A O 1
ATOM 572 N N . ALA A 1 79 ? -14.659 -2.092 2.842 1.00 94.81 79 ALA A N 1
ATOM 573 C CA . ALA A 1 79 ? -15.383 -1.420 3.914 1.00 94.81 79 ALA A CA 1
ATOM 574 C C . ALA A 1 79 ? -16.621 -2.211 4.349 1.00 94.81 79 ALA A C 1
ATOM 576 O O . ALA A 1 79 ? -16.819 -2.414 5.545 1.00 94.81 79 ALA A O 1
ATOM 577 N N . LEU A 1 80 ? -17.421 -2.707 3.399 1.00 93.50 80 LEU A N 1
ATOM 578 C CA . LEU A 1 80 ? -18.599 -3.529 3.690 1.00 93.50 80 LEU A CA 1
ATOM 579 C C . LEU A 1 80 ? -18.210 -4.846 4.367 1.00 93.50 80 LEU A C 1
ATOM 581 O O . LEU A 1 80 ? -18.838 -5.236 5.352 1.00 93.50 80 LEU A O 1
ATOM 585 N N . VAL A 1 81 ? -17.150 -5.506 3.888 1.00 92.44 81 VAL A N 1
ATOM 586 C CA . VAL A 1 81 ? -16.623 -6.732 4.508 1.00 92.44 81 VAL A CA 1
ATOM 587 C C . VAL A 1 81 ? -16.245 -6.478 5.964 1.00 92.44 81 VAL A C 1
ATOM 589 O O . VAL A 1 81 ? -16.634 -7.252 6.837 1.00 92.44 81 VAL A O 1
ATOM 592 N N . VAL A 1 82 ? -15.523 -5.394 6.250 1.00 91.19 82 VAL A N 1
ATOM 593 C CA . VAL A 1 82 ? -15.116 -5.059 7.621 1.00 91.19 82 VAL A CA 1
ATOM 594 C C . VAL A 1 82 ? -16.312 -4.643 8.481 1.00 91.19 82 VAL A C 1
ATOM 596 O O . VAL A 1 82 ? -16.413 -5.092 9.621 1.00 91.19 82 VAL A O 1
ATOM 599 N N . PHE A 1 83 ? -17.239 -3.853 7.936 1.00 88.88 83 PHE A N 1
ATOM 600 C CA . PHE A 1 83 ? -18.418 -3.353 8.644 1.00 88.88 83 PHE A CA 1
ATOM 601 C C . PHE A 1 83 ? -19.382 -4.475 9.057 1.00 88.88 83 PHE A C 1
ATOM 603 O O . PHE A 1 83 ? -19.829 -4.519 10.202 1.00 88.88 83 PHE A O 1
ATOM 610 N N . PHE A 1 84 ? -19.675 -5.414 8.151 1.00 87.12 84 PHE A N 1
ATOM 611 C CA . PHE A 1 84 ? -20.582 -6.538 8.421 1.00 87.12 84 PHE A CA 1
ATOM 612 C C . PHE A 1 84 ? -19.905 -7.740 9.078 1.00 87.12 84 PHE A C 1
ATOM 614 O O . PHE A 1 84 ? -20.584 -8.687 9.487 1.00 87.12 84 PHE A O 1
ATOM 621 N N . SER A 1 85 ? -18.577 -7.739 9.203 1.00 83.69 85 SER A N 1
ATOM 622 C CA . SER A 1 85 ? -17.871 -8.815 9.886 1.00 83.69 85 SER A CA 1
ATOM 623 C C . SER A 1 85 ? -18.237 -8.822 11.371 1.00 83.69 85 SER A C 1
ATOM 625 O O . SER A 1 85 ? -17.658 -8.119 12.200 1.00 83.69 85 SER A O 1
ATOM 627 N N . SER A 1 86 ? -19.163 -9.715 11.734 1.00 55.91 86 SER A N 1
ATOM 628 C CA . SER A 1 86 ? -19.603 -9.997 13.111 1.00 55.91 86 SER A CA 1
ATOM 629 C C . SER A 1 86 ? -18.450 -10.321 14.077 1.00 55.91 86 SER A C 1
ATOM 631 O O . SER A 1 86 ? -18.616 -10.294 15.299 1.00 55.91 86 SER A O 1
ATOM 633 N N . ARG A 1 87 ? -17.251 -10.597 13.543 1.00 53.81 87 ARG A N 1
ATOM 634 C CA . ARG A 1 87 ? -16.021 -10.896 14.284 1.00 53.81 87 ARG A CA 1
ATOM 635 C C . ARG A 1 87 ? -15.193 -9.688 14.706 1.00 53.81 87 ARG A C 1
ATOM 637 O O . ARG A 1 87 ? -14.203 -9.911 15.403 1.00 53.81 87 ARG A O 1
ATOM 644 N N . VAL A 1 88 ? -15.587 -8.453 14.397 1.00 56.44 88 VAL A N 1
ATOM 645 C CA . VAL A 1 88 ? -14.950 -7.258 14.990 1.00 56.44 88 VAL A CA 1
ATOM 646 C C . VAL A 1 88 ? -14.925 -7.347 16.530 1.00 56.44 88 VAL A C 1
ATOM 648 O O . VAL A 1 88 ? -13.944 -6.964 17.165 1.00 56.44 88 VAL A O 1
ATOM 651 N N . HIS A 1 89 ? -15.907 -8.019 17.140 1.00 51.00 89 HIS A N 1
ATOM 652 C CA . HIS A 1 89 ? -15.956 -8.264 18.585 1.00 51.00 89 HIS A CA 1
ATOM 653 C C . HIS A 1 89 ? -14.909 -9.273 19.115 1.00 51.00 89 HIS A C 1
ATOM 655 O O . HIS A 1 89 ? -14.553 -9.214 20.289 1.00 51.00 89 HIS A O 1
ATOM 661 N N . ARG A 1 90 ? -14.338 -10.171 18.289 1.00 58.00 90 ARG A N 1
ATOM 662 C CA . ARG A 1 90 ? -13.222 -11.065 18.686 1.00 58.00 90 ARG A CA 1
ATOM 663 C C . ARG A 1 90 ? -11.891 -10.505 18.181 1.00 58.00 90 ARG A C 1
ATOM 665 O O . ARG A 1 90 ? -11.348 -10.962 17.176 1.00 58.00 90 ARG A O 1
ATOM 672 N N . HIS A 1 91 ? -11.356 -9.540 18.921 1.00 66.69 91 HIS A N 1
ATOM 673 C CA . HIS A 1 91 ? -10.252 -8.671 18.499 1.00 66.69 91 HIS A CA 1
ATOM 674 C C . HIS A 1 91 ? -8.987 -9.403 17.995 1.00 66.69 91 HIS A C 1
ATOM 676 O O . HIS A 1 91 ? -8.366 -8.951 17.041 1.00 66.69 91 HIS A O 1
ATOM 682 N N . GLY A 1 92 ? -8.609 -10.557 18.560 1.00 71.31 92 GLY A N 1
ATOM 683 C CA . GLY A 1 92 ? -7.292 -11.161 18.295 1.00 71.31 92 GLY A CA 1
ATOM 684 C C . GLY A 1 92 ? -7.047 -11.669 16.864 1.00 71.31 92 GLY A C 1
ATOM 685 O O . GLY A 1 92 ? -5.984 -11.421 16.301 1.00 71.31 92 GLY A O 1
ATOM 686 N N . ARG A 1 93 ? -8.004 -12.384 16.250 1.00 78.12 93 ARG A N 1
ATOM 687 C CA . ARG A 1 93 ? -7.796 -12.955 14.899 1.00 78.12 93 ARG A CA 1
ATOM 688 C C . ARG A 1 93 ? -7.940 -11.914 13.796 1.00 78.12 93 ARG A C 1
ATOM 690 O O . ARG A 1 93 ? -7.232 -12.004 12.803 1.00 78.12 93 ARG A O 1
ATOM 697 N N . LEU A 1 94 ? -8.851 -10.956 13.965 1.00 80.69 94 LEU A N 1
ATOM 698 C CA . LEU A 1 94 ? -9.092 -9.928 12.957 1.00 80.69 94 LEU A CA 1
ATOM 699 C C . LEU A 1 94 ? -7.908 -8.960 12.864 1.00 80.69 94 LEU A C 1
ATOM 701 O O . LEU A 1 94 ? -7.463 -8.673 11.761 1.00 80.69 94 LEU A O 1
ATOM 705 N N . LEU A 1 95 ? -7.332 -8.569 14.009 1.00 82.25 95 LEU A N 1
ATOM 706 C CA . LEU A 1 95 ? -6.090 -7.791 14.056 1.00 82.25 95 LEU A CA 1
ATOM 707 C C . LEU A 1 95 ? -4.962 -8.477 13.278 1.00 82.25 95 LEU A C 1
ATOM 709 O O . LEU A 1 95 ? -4.341 -7.853 12.431 1.00 82.25 95 LEU A O 1
ATOM 713 N N . ALA A 1 96 ? -4.757 -9.781 13.492 1.00 83.81 96 ALA A N 1
ATOM 714 C CA . ALA A 1 96 ? -3.724 -10.526 12.776 1.00 83.81 96 ALA A CA 1
ATOM 715 C C . ALA A 1 96 ? -3.963 -10.573 11.256 1.00 83.81 96 ALA A C 1
ATOM 717 O O . ALA A 1 96 ? -3.009 -10.513 10.489 1.00 83.81 96 ALA A O 1
ATOM 718 N N . VAL A 1 97 ? -5.221 -10.685 10.812 1.00 87.00 97 VAL A N 1
ATOM 719 C CA . VAL A 1 97 ? -5.558 -10.635 9.380 1.00 87.00 97 VAL A CA 1
ATOM 720 C C . VAL A 1 97 ? -5.264 -9.252 8.810 1.00 87.00 97 VAL A C 1
ATOM 722 O O . VAL A 1 97 ? -4.677 -9.159 7.738 1.00 87.00 97 VAL A O 1
ATOM 725 N N . ILE A 1 98 ? -5.619 -8.190 9.530 1.00 88.25 98 ILE A N 1
ATOM 726 C CA . ILE A 1 98 ? -5.407 -6.815 9.078 1.00 88.25 98 ILE A CA 1
ATOM 727 C C . ILE A 1 98 ? -3.925 -6.474 9.025 1.00 88.25 98 ILE A C 1
ATOM 729 O O . ILE A 1 98 ? -3.492 -5.945 8.014 1.00 88.25 98 ILE A O 1
ATOM 733 N N . ASP A 1 99 ? -3.134 -6.858 10.028 1.00 87.50 99 ASP A N 1
ATOM 734 C CA . ASP A 1 99 ? -1.678 -6.658 10.014 1.00 87.50 99 ASP A CA 1
ATOM 735 C C . ASP A 1 99 ? -1.026 -7.358 8.809 1.00 87.50 99 ASP A C 1
ATOM 737 O O . ASP A 1 99 ? -0.111 -6.827 8.176 1.00 87.50 99 ASP A O 1
ATOM 741 N N . VAL A 1 100 ? -1.508 -8.559 8.467 1.00 90.69 100 VAL A N 1
ATOM 742 C CA . VAL A 1 100 ? -1.055 -9.295 7.280 1.00 90.69 100 VAL A CA 1
ATOM 743 C C . VAL A 1 100 ? -1.466 -8.573 5.998 1.00 90.69 100 VAL A C 1
ATOM 745 O O . VAL A 1 100 ? -0.642 -8.440 5.096 1.00 90.69 100 VAL A O 1
ATOM 748 N N . CYS A 1 101 ? -2.708 -8.096 5.914 1.00 91.75 101 CYS A N 1
ATOM 749 C CA . CYS A 1 101 ? -3.202 -7.355 4.754 1.00 91.75 101 CYS A CA 1
ATOM 750 C C . CYS A 1 101 ? -2.442 -6.038 4.569 1.00 91.75 101 CYS A C 1
ATOM 752 O O . CYS A 1 101 ? -2.005 -5.741 3.467 1.00 91.75 101 CYS A O 1
ATOM 754 N N . ASP A 1 102 ? -2.201 -5.301 5.645 1.00 92.12 102 ASP A N 1
ATOM 755 C CA . ASP A 1 102 ? -1.438 -4.056 5.645 1.00 92.12 102 ASP A CA 1
ATOM 756 C C . ASP A 1 102 ? 0.006 -4.287 5.164 1.00 92.12 102 ASP A C 1
ATOM 758 O O . ASP A 1 102 ? 0.485 -3.624 4.245 1.00 92.12 102 ASP A O 1
ATOM 762 N N . THR A 1 103 ? 0.660 -5.339 5.674 1.00 93.56 103 THR A N 1
ATOM 763 C CA . THR A 1 103 ? 1.997 -5.757 5.215 1.00 93.56 103 THR A CA 1
ATOM 764 C C . THR A 1 103 ? 2.001 -6.139 3.729 1.00 93.56 103 THR A C 1
ATOM 766 O O . THR A 1 103 ? 2.945 -5.810 3.007 1.00 93.56 103 THR A O 1
ATOM 769 N N . ALA A 1 104 ? 0.963 -6.840 3.258 1.00 94.69 104 ALA A N 1
ATOM 770 C CA . ALA A 1 104 ? 0.815 -7.201 1.849 1.00 94.69 104 ALA A CA 1
ATOM 771 C C . ALA A 1 104 ? 0.616 -5.962 0.972 1.00 94.69 104 ALA A C 1
ATOM 773 O O . ALA A 1 104 ? 1.290 -5.831 -0.047 1.00 94.69 104 ALA A O 1
ATOM 774 N N . ALA A 1 105 ? -0.242 -5.031 1.394 1.00 95.00 105 ALA A N 1
ATOM 775 C CA . ALA A 1 105 ? -0.492 -3.783 0.687 1.00 95.00 105 ALA A CA 1
ATOM 776 C C . ALA A 1 105 ? 0.798 -2.966 0.541 1.00 95.00 105 ALA A C 1
ATOM 778 O O . ALA A 1 105 ? 1.133 -2.547 -0.564 1.00 95.00 105 ALA A O 1
ATOM 779 N N . LEU A 1 106 ? 1.576 -2.823 1.617 1.00 95.44 106 LEU A N 1
ATOM 780 C CA . LEU A 1 106 ? 2.869 -2.135 1.586 1.00 95.44 106 LEU A CA 1
ATOM 781 C C . LEU A 1 106 ? 3.848 -2.756 0.582 1.00 95.44 106 LEU A C 1
ATOM 783 O O . LEU A 1 106 ? 4.511 -2.029 -0.156 1.00 95.44 106 LEU A O 1
ATOM 787 N N . ALA A 1 107 ? 3.943 -4.088 0.546 1.00 95.94 107 ALA A N 1
ATOM 788 C CA . ALA A 1 107 ? 4.811 -4.790 -0.397 1.00 95.94 107 ALA A CA 1
ATOM 789 C C . ALA A 1 107 ? 4.356 -4.585 -1.853 1.00 95.94 107 ALA A C 1
ATOM 791 O O . ALA A 1 107 ? 5.176 -4.245 -2.708 1.00 95.94 107 ALA A O 1
ATOM 792 N N . LEU A 1 108 ? 3.055 -4.741 -2.123 1.00 95.12 108 LEU A N 1
ATOM 793 C CA . LEU A 1 108 ? 2.467 -4.596 -3.459 1.00 95.12 108 LEU A CA 1
ATOM 794 C C . LEU A 1 108 ? 2.587 -3.160 -3.979 1.00 95.12 108 LEU A C 1
ATOM 796 O O . LEU A 1 108 ? 3.054 -2.964 -5.097 1.00 95.12 108 LEU A O 1
ATOM 800 N N . PHE A 1 109 ? 2.252 -2.154 -3.167 1.00 94.94 109 PHE A N 1
ATOM 801 C CA . PHE A 1 109 ? 2.384 -0.748 -3.556 1.00 94.94 109 PHE A CA 1
ATOM 802 C C . PHE A 1 109 ? 3.837 -0.289 -3.666 1.00 94.94 109 PHE A C 1
ATOM 804 O O . PHE A 1 109 ? 4.143 0.556 -4.505 1.00 94.94 109 PHE A O 1
ATOM 811 N N . GLY A 1 110 ? 4.747 -0.860 -2.869 1.00 95.56 110 GLY A N 1
ATOM 812 C CA . GLY A 1 110 ? 6.179 -0.605 -3.018 1.00 95.56 110 GLY A CA 1
ATOM 813 C C . GLY A 1 110 ? 6.668 -1.023 -4.405 1.00 95.56 110 GLY A C 1
ATOM 814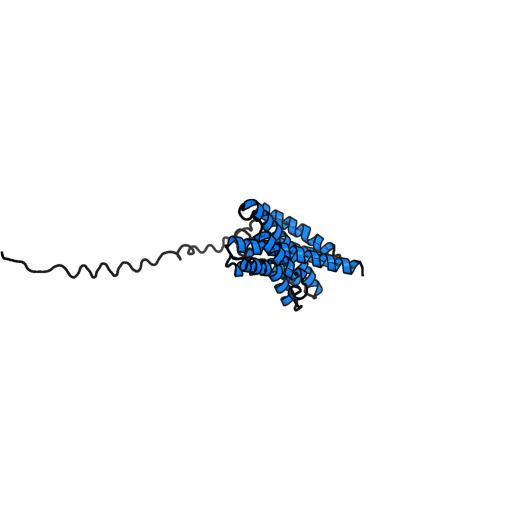 O O . GLY A 1 110 ? 7.334 -0.246 -5.090 1.00 95.56 110 GLY A O 1
ATOM 815 N N . VAL A 1 111 ? 6.270 -2.220 -4.849 1.00 95.62 111 VAL A N 1
ATOM 816 C CA . VAL A 1 111 ? 6.541 -2.712 -6.206 1.00 95.62 111 VAL A CA 1
ATOM 817 C C . VAL A 1 111 ? 5.818 -1.865 -7.253 1.00 95.62 111 VAL A C 1
ATOM 819 O O . VAL A 1 111 ? 6.472 -1.319 -8.137 1.00 95.62 111 VAL A O 1
ATOM 822 N N . SER A 1 112 ? 4.491 -1.725 -7.171 1.00 94.19 112 SER A N 1
ATOM 823 C CA . SER A 1 112 ? 3.695 -1.078 -8.222 1.00 94.19 112 SER A CA 1
ATOM 824 C C . SER A 1 112 ? 4.037 0.400 -8.387 1.00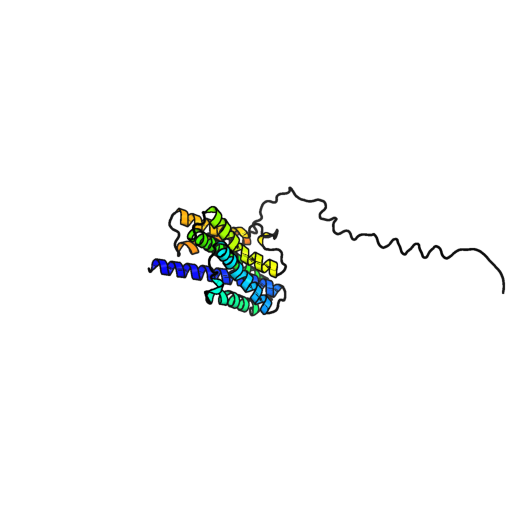 94.19 112 SER A C 1
ATOM 826 O O . SER A 1 112 ? 4.100 0.906 -9.506 1.00 94.19 112 SER A O 1
ATOM 828 N N . GLY A 1 113 ? 4.344 1.090 -7.288 1.00 93.94 113 GLY A N 1
ATOM 829 C CA . GLY A 1 113 ? 4.820 2.465 -7.310 1.00 93.94 113 GLY A CA 1
ATOM 830 C C . GLY A 1 113 ? 6.204 2.615 -7.938 1.00 93.94 113 GLY A C 1
ATOM 831 O O . GLY A 1 113 ? 6.393 3.528 -8.738 1.00 93.94 113 GLY A O 1
ATOM 832 N N . ALA A 1 114 ? 7.141 1.706 -7.651 1.00 95.12 114 ALA A N 1
ATOM 833 C CA . ALA A 1 114 ? 8.460 1.717 -8.284 1.00 95.12 114 ALA A CA 1
ATOM 834 C C . ALA A 1 114 ? 8.382 1.393 -9.784 1.00 95.12 114 ALA A C 1
ATOM 836 O O . ALA A 1 114 ? 8.984 2.099 -10.588 1.00 95.12 114 ALA A O 1
ATOM 837 N N . VAL A 1 115 ? 7.598 0.380 -10.169 1.00 93.81 115 VAL A N 1
ATOM 838 C CA . VAL A 1 115 ? 7.377 0.008 -11.578 1.00 93.81 115 VAL A CA 1
ATOM 839 C C . VAL A 1 115 ? 6.759 1.170 -12.351 1.00 93.81 115 VAL A C 1
ATOM 841 O O . VAL A 1 115 ? 7.255 1.526 -13.417 1.00 93.81 115 VAL A O 1
ATOM 844 N N . LYS A 1 116 ? 5.716 1.808 -11.802 1.00 92.62 116 LYS A N 1
ATOM 845 C CA . LYS A 1 116 ? 5.083 2.956 -12.457 1.00 92.62 116 LYS A CA 1
ATOM 846 C C . LYS A 1 116 ? 6.053 4.133 -12.570 1.00 92.62 116 LYS A C 1
ATOM 848 O O . LYS A 1 116 ? 6.130 4.740 -13.625 1.00 92.62 116 LYS A O 1
ATOM 853 N N . ALA A 1 117 ? 6.843 4.419 -11.535 1.00 94.44 117 ALA A N 1
ATOM 854 C CA . ALA A 1 117 ? 7.856 5.474 -11.587 1.00 94.44 117 ALA A CA 1
ATOM 855 C C . ALA A 1 117 ? 8.907 5.228 -12.687 1.00 94.44 117 ALA A C 1
ATOM 857 O O . ALA A 1 117 ? 9.199 6.134 -13.464 1.00 94.44 117 ALA A O 1
ATOM 858 N N . LEU A 1 118 ? 9.436 4.002 -12.787 1.00 92.69 118 LEU A N 1
ATOM 859 C CA . LEU A 1 118 ? 10.389 3.621 -13.837 1.00 92.69 118 LEU A CA 1
ATOM 860 C C . LEU A 1 118 ? 9.788 3.771 -15.241 1.00 92.69 118 LEU A C 1
ATOM 862 O O . LEU A 1 118 ? 10.468 4.241 -16.145 1.00 92.69 118 LEU A O 1
ATOM 866 N N . GLY A 1 119 ? 8.504 3.438 -15.409 1.00 90.25 119 GLY A N 1
ATOM 867 C CA . GLY A 1 119 ? 7.777 3.628 -16.670 1.00 90.25 119 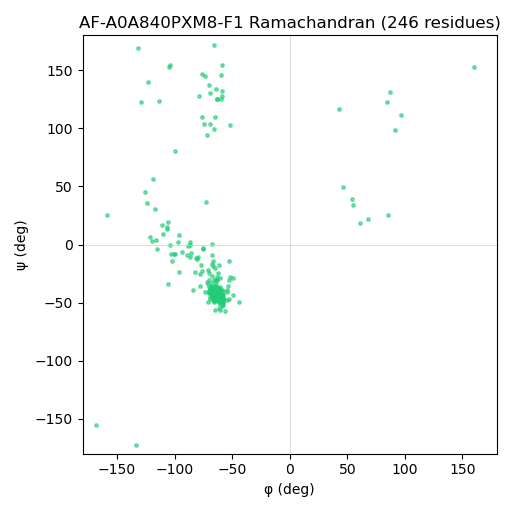GLY A C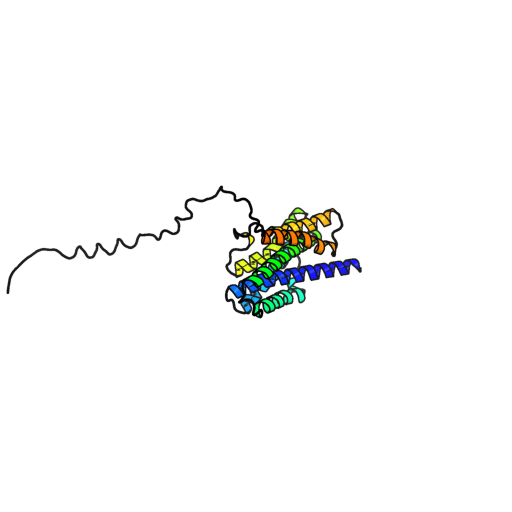A 1
ATOM 868 C C . GLY A 1 119 ? 7.545 5.092 -17.071 1.00 90.25 119 GLY A C 1
ATOM 869 O O . GLY A 1 119 ? 7.098 5.346 -18.184 1.00 90.25 119 GLY A O 1
ATOM 870 N N . HIS A 1 120 ? 7.846 6.045 -16.186 1.00 93.12 120 HIS A N 1
ATOM 871 C CA . HIS A 1 120 ? 7.740 7.489 -16.416 1.00 93.12 120 HIS A CA 1
ATOM 872 C C . HIS A 1 120 ? 9.107 8.192 -16.329 1.00 93.12 120 HIS A C 1
ATOM 874 O O . HIS A 1 120 ? 9.193 9.342 -15.902 1.00 93.12 120 HIS A O 1
ATOM 880 N N . ASP A 1 121 ? 10.182 7.488 -16.695 1.00 90.12 121 ASP A N 1
ATOM 881 C CA . ASP A 1 121 ? 11.556 8.007 -16.783 1.00 90.12 121 ASP A CA 1
ATOM 882 C C . ASP A 1 121 ? 12.147 8.534 -15.459 1.00 90.12 121 ASP A C 1
ATOM 884 O O . ASP A 1 121 ? 13.156 9.248 -15.443 1.00 90.12 121 ASP A O 1
ATOM 888 N N . PHE A 1 122 ? 11.572 8.160 -14.310 1.00 91.50 122 PHE A N 1
ATOM 889 C CA . PHE A 1 122 ? 12.191 8.463 -13.023 1.00 91.50 122 PHE A CA 1
ATOM 890 C C . PHE A 1 122 ? 13.461 7.626 -12.836 1.00 91.50 122 PHE A C 1
ATOM 892 O O . PHE A 1 122 ? 13.490 6.418 -13.073 1.00 91.50 122 PHE A O 1
ATOM 899 N N . GLY A 1 123 ? 14.519 8.259 -12.324 1.00 92.88 123 GLY A N 1
ATOM 900 C CA . GLY A 1 123 ? 15.737 7.554 -11.931 1.00 92.88 123 GLY A CA 1
ATOM 901 C C . GLY A 1 123 ? 15.481 6.486 -10.858 1.00 92.88 123 GLY A C 1
ATOM 902 O O . GLY A 1 123 ? 14.567 6.586 -10.044 1.00 92.88 123 GLY A O 1
ATOM 903 N N . ARG A 1 124 ? 16.342 5.466 -10.791 1.00 94.31 124 ARG A N 1
ATOM 904 C CA . ARG A 1 124 ? 16.183 4.352 -9.836 1.00 94.31 12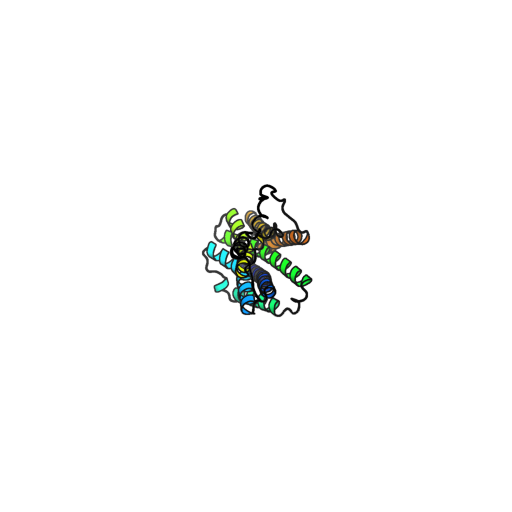4 ARG A CA 1
ATOM 905 C C . ARG A 1 124 ? 16.022 4.811 -8.373 1.00 94.31 124 ARG A C 1
ATOM 907 O O . ARG A 1 124 ? 15.089 4.352 -7.720 1.00 94.31 124 ARG A O 1
ATOM 914 N N . PRO A 1 125 ? 16.834 5.744 -7.832 1.00 94.31 125 PRO A N 1
ATOM 915 C CA . PRO A 1 125 ? 16.654 6.191 -6.449 1.00 94.31 125 PRO A CA 1
ATOM 916 C C . PRO A 1 125 ? 15.312 6.896 -6.205 1.00 94.31 125 PRO A C 1
ATOM 918 O O . PRO A 1 125 ? 14.687 6.679 -5.166 1.00 94.31 125 PRO A O 1
ATOM 921 N N . SER A 1 126 ? 14.840 7.707 -7.159 1.00 94.31 126 SER A N 1
ATOM 922 C CA . SER A 1 126 ? 13.539 8.376 -7.053 1.00 94.31 126 SER A CA 1
ATOM 923 C C . SER A 1 126 ? 12.379 7.397 -7.230 1.00 94.31 126 SER A C 1
ATOM 925 O O . SER A 1 126 ? 11.370 7.556 -6.550 1.00 94.31 126 SER A O 1
ATOM 927 N N . ALA A 1 127 ? 12.538 6.344 -8.036 1.00 95.44 127 ALA A N 1
ATOM 928 C CA . ALA A 1 127 ? 11.562 5.264 -8.144 1.00 95.44 127 ALA A CA 1
ATOM 929 C C . ALA A 1 127 ? 11.391 4.495 -6.821 1.00 95.44 127 ALA A C 1
ATOM 931 O O . ALA A 1 127 ? 10.256 4.227 -6.426 1.00 95.44 127 ALA A O 1
ATOM 932 N N . ILE A 1 128 ? 12.479 4.214 -6.080 1.00 96.00 128 ILE A N 1
ATOM 933 C CA . ILE A 1 128 ? 12.369 3.639 -4.720 1.00 96.00 128 ILE A CA 1
ATOM 934 C C . ILE A 1 128 ? 11.597 4.588 -3.814 1.00 96.00 128 ILE A C 1
ATOM 936 O O . ILE A 1 128 ? 10.647 4.175 -3.153 1.00 96.00 128 ILE A O 1
ATOM 940 N N . ALA A 1 129 ? 12.010 5.857 -3.775 1.00 96.00 129 ALA A N 1
ATOM 941 C CA . ALA A 1 129 ? 11.402 6.847 -2.897 1.00 96.00 129 ALA A CA 1
ATOM 942 C C . ALA A 1 129 ? 9.903 7.005 -3.181 1.00 96.00 129 ALA A C 1
ATOM 944 O O . ALA A 1 129 ? 9.103 7.012 -2.247 1.00 96.00 129 ALA A O 1
ATOM 945 N N . LEU A 1 130 ? 9.516 7.068 -4.456 1.00 96.19 130 LEU A N 1
ATOM 946 C CA . LEU A 1 130 ? 8.124 7.201 -4.866 1.00 96.19 130 LEU A CA 1
ATOM 947 C C . LEU A 1 130 ? 7.314 5.929 -4.589 1.00 96.19 130 LEU A C 1
ATOM 949 O O . LEU A 1 130 ? 6.190 6.031 -4.102 1.00 96.19 130 LEU A O 1
ATOM 953 N N . GLY A 1 131 ? 7.886 4.743 -4.817 1.00 95.75 131 GLY A N 1
ATOM 954 C CA . GLY A 1 131 ? 7.256 3.469 -4.459 1.00 95.75 131 GLY A CA 1
ATOM 955 C C . GLY A 1 131 ? 6.984 3.358 -2.959 1.00 95.75 131 GLY A C 1
ATOM 956 O O . GLY A 1 131 ? 5.868 3.053 -2.541 1.00 95.75 131 GLY A O 1
ATOM 957 N N . VAL A 1 132 ? 7.973 3.705 -2.134 1.00 96.19 132 VAL A N 1
ATOM 958 C CA . VAL A 1 132 ? 7.830 3.725 -0.673 1.00 96.19 132 VAL A CA 1
ATOM 959 C C . VAL A 1 132 ? 6.813 4.773 -0.225 1.00 96.19 132 VAL A C 1
ATOM 961 O O . VAL A 1 132 ? 5.959 4.482 0.612 1.00 96.19 132 VAL A O 1
ATOM 964 N N . ALA A 1 133 ? 6.869 5.982 -0.780 1.00 95.50 133 ALA A N 1
ATOM 965 C CA . ALA A 1 133 ? 5.948 7.051 -0.415 1.00 95.50 133 ALA A CA 1
ATOM 966 C C . ALA A 1 133 ? 4.501 6.729 -0.824 1.00 95.50 133 ALA A C 1
ATOM 968 O O . ALA A 1 133 ? 3.581 6.989 -0.051 1.00 95.50 133 ALA A O 1
ATOM 969 N N . SER A 1 134 ? 4.298 6.095 -1.982 1.00 94.56 134 SER A N 1
ATOM 970 C CA . SER A 1 134 ? 2.993 5.586 -2.413 1.00 94.56 134 SER A CA 1
ATOM 971 C C . SER A 1 134 ? 2.467 4.521 -1.453 1.00 94.56 134 SER A C 1
ATOM 973 O O . SER A 1 134 ? 1.342 4.633 -0.970 1.00 94.56 134 SER A O 1
ATOM 975 N N . ALA A 1 135 ? 3.302 3.541 -1.100 1.00 95.25 135 ALA A N 1
ATOM 976 C CA . ALA A 1 135 ? 2.926 2.472 -0.184 1.00 95.25 135 ALA A CA 1
ATOM 977 C C . ALA A 1 135 ? 2.541 2.992 1.205 1.00 95.25 135 ALA A C 1
ATOM 979 O O . ALA A 1 135 ? 1.537 2.580 1.768 1.00 95.25 135 ALA A O 1
ATOM 980 N N . VAL A 1 136 ? 3.300 3.924 1.776 1.00 95.00 136 VAL A N 1
ATOM 981 C CA . VAL A 1 136 ? 3.021 4.423 3.132 1.00 95.00 136 VAL A CA 1
ATOM 982 C C . VAL A 1 136 ? 1.936 5.516 3.128 1.00 95.00 136 VAL A C 1
ATOM 984 O O . VAL A 1 136 ? 1.254 5.724 4.135 1.00 95.00 136 VAL A O 1
ATOM 987 N N . GLY A 1 137 ? 1.738 6.200 1.998 1.00 93.38 137 GLY A N 1
ATOM 988 C CA . GLY A 1 137 ? 0.848 7.354 1.863 1.00 93.38 137 GLY A CA 1
ATOM 989 C C . GLY A 1 137 ? -0.607 7.073 2.242 1.00 93.38 137 GLY A C 1
ATOM 990 O O . GLY A 1 137 ? -1.201 7.864 2.974 1.00 93.38 137 GLY A O 1
ATOM 991 N N . GLY A 1 138 ? -1.166 5.931 1.828 1.00 91.31 138 GLY A N 1
ATOM 992 C CA . GLY A 1 138 ? -2.545 5.551 2.171 1.00 91.31 138 GLY A CA 1
ATOM 993 C C . GLY A 1 138 ? -2.752 5.342 3.678 1.00 91.31 138 GLY A C 1
ATOM 994 O O . GLY A 1 138 ? -3.674 5.896 4.287 1.00 91.31 138 GLY A O 1
ATOM 995 N N . GLY A 1 139 ? -1.834 4.614 4.322 1.00 91.12 139 GLY A N 1
ATOM 996 C CA . GLY A 1 139 ? -1.836 4.409 5.775 1.00 91.12 139 GLY A CA 1
ATOM 997 C C . GLY A 1 139 ? -1.660 5.709 6.571 1.00 91.12 139 GLY A C 1
ATOM 998 O O . GLY A 1 139 ? -2.326 5.913 7.589 1.00 91.12 139 GLY A O 1
ATOM 999 N N . ILE A 1 140 ? -0.819 6.635 6.093 1.00 94.25 140 ILE A N 1
ATOM 1000 C CA . ILE A 1 140 ? -0.677 7.967 6.705 1.00 94.25 140 ILE A CA 1
ATOM 1001 C C . ILE A 1 140 ? -1.971 8.767 6.563 1.00 94.25 140 ILE A C 1
ATOM 1003 O O . ILE A 1 140 ? -2.452 9.308 7.559 1.00 94.25 140 ILE A O 1
ATOM 1007 N N . LEU A 1 141 ? -2.539 8.837 5.356 1.00 94.81 141 LEU A N 1
ATOM 1008 C CA . LEU A 1 141 ? -3.728 9.641 5.079 1.00 94.81 141 LEU A CA 1
ATOM 1009 C C . LEU A 1 141 ? -4.910 9.202 5.949 1.00 94.81 141 LEU A C 1
ATOM 1011 O O . LEU A 1 141 ? -5.520 10.026 6.632 1.00 94.81 141 LEU A O 1
ATOM 1015 N N . SER A 1 142 ? -5.184 7.899 5.992 1.00 94.38 142 SER A N 1
ATOM 1016 C CA . SER A 1 142 ? -6.240 7.342 6.846 1.00 94.38 142 SER A CA 1
ATOM 1017 C C . SER A 1 142 ? -5.992 7.599 8.336 1.00 94.38 142 SER A C 1
ATOM 1019 O O . SER A 1 142 ? -6.921 7.967 9.052 1.00 94.38 142 SER A O 1
ATOM 1021 N N . SER A 1 143 ? -4.744 7.498 8.804 1.00 92.88 143 SER A N 1
ATOM 1022 C CA . SER A 1 143 ? -4.394 7.783 10.202 1.00 92.88 143 SER A CA 1
ATOM 1023 C C . SER A 1 143 ? -4.619 9.244 10.575 1.00 92.88 143 SER A C 1
ATOM 1025 O O . SER A 1 143 ? -5.176 9.527 11.633 1.00 92.88 143 SER A O 1
ATOM 1027 N N . VAL A 1 144 ? -4.235 10.177 9.701 1.00 94.81 144 VAL A N 1
ATOM 1028 C CA . VAL A 1 144 ? -4.453 11.613 9.924 1.00 94.81 144 VAL A CA 1
ATOM 1029 C C . VAL A 1 144 ? -5.949 11.921 9.992 1.00 94.81 144 VAL A C 1
ATOM 1031 O O . VAL A 1 144 ? -6.387 12.611 10.915 1.00 94.81 144 VAL A O 1
ATOM 1034 N N . LEU A 1 145 ? -6.748 11.352 9.084 1.00 94.81 145 LEU A N 1
ATOM 1035 C CA . LEU A 1 145 ? -8.210 11.490 9.097 1.00 94.81 145 LEU A CA 1
ATOM 1036 C C . LEU A 1 145 ? -8.839 10.881 10.360 1.00 94.81 145 LEU A C 1
ATOM 1038 O O . LEU A 1 145 ? -9.761 11.458 10.934 1.00 94.81 145 LEU A O 1
ATOM 1042 N N . ALA A 1 146 ? -8.296 9.762 10.841 1.00 92.50 146 ALA A N 1
ATOM 1043 C CA . ALA A 1 146 ? -8.705 9.103 12.080 1.00 92.50 146 ALA A CA 1
ATOM 1044 C C . ALA A 1 146 ? -8.225 9.812 13.361 1.00 92.50 146 ALA A C 1
ATOM 1046 O O . ALA A 1 146 ? -8.544 9.359 14.466 1.00 92.50 146 ALA A O 1
ATOM 1047 N N . ARG A 1 147 ? -7.432 10.889 13.237 1.00 93.19 147 ARG A N 1
ATOM 1048 C CA . ARG A 1 147 ? -6.710 11.544 14.343 1.00 93.19 147 ARG A CA 1
ATOM 1049 C C . ARG A 1 147 ? -5.840 10.567 15.144 1.00 93.19 147 ARG A C 1
ATOM 1051 O O . ARG A 1 147 ? -5.762 10.644 16.371 1.00 93.19 147 ARG A O 1
ATOM 1058 N N . GLU A 1 148 ? -5.187 9.637 14.457 1.00 88.75 148 GLU A N 1
ATOM 1059 C CA . GLU A 1 148 ? -4.189 8.739 15.031 1.00 88.75 148 GLU A CA 1
ATOM 1060 C C . GLU A 1 148 ? -2.772 9.140 14.624 1.00 88.75 148 GLU A C 1
ATOM 1062 O O . GLU A 1 148 ? -2.539 9.703 13.555 1.00 88.75 148 GLU A O 1
ATOM 1067 N N . VAL A 1 149 ? -1.796 8.795 15.468 1.00 87.38 149 VAL A N 1
ATOM 1068 C CA . VAL A 1 149 ? -0.385 8.871 15.077 1.00 87.38 149 VAL A CA 1
ATOM 1069 C C . VAL A 1 149 ? -0.166 7.880 13.925 1.00 87.38 149 VAL A C 1
ATOM 1071 O O . VAL A 1 149 ? -0.498 6.698 14.099 1.00 87.38 149 VAL A O 1
ATOM 1074 N N . PRO A 1 150 ? 0.371 8.313 12.769 1.00 85.81 150 PRO A N 1
ATOM 1075 C CA . PRO A 1 150 ? 0.575 7.418 11.637 1.00 85.81 150 PRO A CA 1
ATOM 1076 C C . PRO A 1 150 ? 1.503 6.240 11.975 1.00 85.81 150 PRO A C 1
ATOM 1078 O O . PRO A 1 150 ? 2.454 6.438 12.734 1.00 85.81 150 PRO A O 1
ATOM 1081 N N . PRO A 1 151 ? 1.285 5.044 11.392 1.00 80.81 151 PRO A N 1
ATOM 1082 C CA . PRO A 1 151 ? 2.090 3.841 11.612 1.00 80.81 151 PRO A CA 1
ATOM 1083 C C . PRO A 1 151 ? 3.613 4.057 11.620 1.00 80.81 151 PRO A C 1
ATOM 1085 O O . PRO A 1 151 ? 4.241 3.670 12.604 1.00 80.81 151 PRO A O 1
ATOM 1088 N N . PRO A 1 152 ? 4.232 4.750 10.635 1.00 80.31 152 PRO A N 1
ATOM 1089 C CA . PRO A 1 152 ? 5.689 4.931 10.626 1.00 80.31 152 PRO A CA 1
ATOM 1090 C C . PRO A 1 152 ? 6.220 5.816 11.767 1.00 80.31 152 PRO A C 1
ATOM 1092 O O . PRO A 1 152 ? 7.415 5.809 12.041 1.00 80.31 152 PRO A O 1
ATOM 1095 N N . LEU A 1 153 ? 5.355 6.594 12.423 1.00 78.62 153 LEU A N 1
ATOM 1096 C CA . LEU A 1 153 ? 5.701 7.444 13.567 1.00 78.62 153 LEU A CA 1
ATOM 1097 C C . LEU A 1 153 ? 5.460 6.732 14.910 1.00 78.62 153 LEU A C 1
ATOM 1099 O O . LEU A 1 153 ? 5.794 7.281 15.964 1.00 78.62 153 LEU A O 1
ATOM 1103 N N . ARG A 1 154 ? 4.871 5.527 14.902 1.00 74.12 154 ARG A N 1
ATOM 1104 C CA . ARG A 1 154 ? 4.642 4.730 16.112 1.00 74.12 154 ARG A CA 1
ATOM 1105 C C . ARG A 1 154 ? 5.931 4.032 16.519 1.00 74.12 154 ARG A C 1
ATOM 1107 O O . ARG A 1 154 ? 6.533 3.300 15.741 1.00 74.12 154 ARG A O 1
ATOM 1114 N N . TRP A 1 155 ? 6.311 4.201 17.780 1.00 59.56 155 TRP A N 1
ATOM 1115 C CA . TRP A 1 155 ? 7.544 3.639 18.335 1.00 59.56 155 TRP A CA 1
ATOM 1116 C C . TRP A 1 155 ? 7.563 2.102 18.364 1.00 59.56 155 TRP A C 1
ATOM 1118 O O . TRP A 1 155 ? 8.625 1.495 18.489 1.00 59.56 155 TRP A O 1
ATOM 1128 N N . GLU A 1 156 ? 6.402 1.446 18.307 1.00 62.50 156 GLU A N 1
ATOM 1129 C CA . GLU A 1 156 ? 6.304 -0.012 18.249 1.00 62.50 156 GLU A CA 1
ATOM 1130 C C . GLU A 1 156 ? 6.537 -0.585 16.846 1.00 62.50 156 GLU A C 1
ATOM 1132 O O . GLU A 1 156 ? 6.680 -1.804 16.721 1.00 62.50 156 GLU A O 1
ATOM 1137 N N . GLN A 1 157 ? 6.544 0.258 15.807 1.00 64.00 157 GLN A N 1
ATOM 1138 C CA . GLN A 1 157 ? 6.468 -0.146 14.401 1.00 64.00 157 GLN A CA 1
ATOM 1139 C C . GLN A 1 157 ? 7.643 0.390 13.558 1.00 64.00 157 GLN A C 1
ATOM 1141 O O . GLN A 1 157 ? 7.480 0.683 12.380 1.00 64.00 157 GLN A O 1
ATOM 1146 N N . ASP A 1 158 ? 8.853 0.468 14.124 1.00 62.59 158 ASP A N 1
ATOM 1147 C CA . ASP A 1 158 ? 10.052 1.016 13.452 1.00 62.59 158 ASP A CA 1
ATOM 1148 C C . ASP A 1 158 ? 10.349 0.416 12.060 1.00 62.59 158 ASP A C 1
ATOM 1150 O O . ASP A 1 158 ? 10.952 1.066 11.211 1.00 62.59 158 ASP A O 1
ATOM 1154 N N . LEU A 1 159 ? 9.947 -0.835 11.817 1.00 78.44 159 LEU A N 1
ATOM 1155 C CA . LEU A 1 159 ? 10.161 -1.542 10.548 1.00 78.44 159 LEU A CA 1
ATOM 1156 C C . LEU A 1 159 ? 8.889 -1.666 9.702 1.00 78.44 159 LEU A C 1
ATOM 1158 O O . LEU A 1 159 ? 8.832 -2.487 8.790 1.00 78.44 159 LEU A O 1
ATOM 1162 N N . TYR A 1 160 ? 7.888 -0.827 9.967 1.00 84.56 160 TYR A N 1
ATOM 1163 C CA . TYR A 1 160 ? 6.656 -0.748 9.184 1.00 84.56 160 TYR A CA 1
ATOM 1164 C C . TYR A 1 160 ? 6.922 -0.522 7.695 1.00 84.56 160 TYR A C 1
ATOM 1166 O O . TYR A 1 160 ? 6.285 -1.122 6.846 1.00 84.56 160 TYR A O 1
ATOM 1174 N N . VAL A 1 161 ? 7.907 0.316 7.368 1.00 90.25 161 VAL A N 1
ATOM 1175 C CA . VAL A 1 161 ? 8.220 0.724 5.987 1.00 90.25 161 VAL A CA 1
ATOM 1176 C C . VAL A 1 161 ? 9.044 -0.338 5.235 1.00 90.25 161 VAL A C 1
ATOM 1178 O O . VAL A 1 161 ? 9.208 -0.282 4.017 1.00 90.25 161 VAL A O 1
ATOM 1181 N N . LEU A 1 162 ? 9.549 -1.348 5.945 1.00 92.44 162 LEU A N 1
ATOM 1182 C CA . LEU A 1 162 ? 10.441 -2.374 5.412 1.00 92.44 162 LEU A CA 1
ATOM 1183 C C . LEU A 1 162 ? 9.854 -3.196 4.241 1.00 92.44 162 LEU A C 1
ATOM 1185 O O . LEU A 1 162 ? 10.584 -3.397 3.266 1.00 92.44 162 LEU A O 1
ATOM 1189 N N . PRO A 1 163 ? 8.579 -3.642 4.257 1.00 93.75 163 PRO A N 1
ATOM 1190 C CA . PRO A 1 163 ? 7.976 -4.343 3.122 1.00 93.75 163 PRO A CA 1
ATOM 1191 C C . PRO A 1 163 ? 7.918 -3.448 1.877 1.00 93.75 163 PRO A C 1
ATOM 1193 O O . PRO A 1 163 ? 8.198 -3.906 0.777 1.00 93.75 163 PRO A O 1
ATOM 1196 N N . ALA A 1 164 ? 7.638 -2.152 2.042 1.00 95.06 164 ALA A N 1
ATOM 1197 C CA . ALA A 1 164 ? 7.598 -1.211 0.926 1.00 95.06 164 ALA A CA 1
ATOM 1198 C C . ALA A 1 164 ? 8.987 -0.980 0.313 1.00 95.06 164 ALA A C 1
ATOM 1200 O O . ALA A 1 164 ? 9.142 -1.018 -0.906 1.00 95.06 164 ALA A O 1
ATOM 1201 N N . VAL A 1 165 ? 10.014 -0.797 1.152 1.00 95.25 165 VAL A N 1
ATOM 1202 C CA . VAL A 1 165 ? 11.407 -0.608 0.700 1.00 95.25 165 VAL A CA 1
ATOM 1203 C C . VAL A 1 165 ? 11.923 -1.852 -0.009 1.00 95.25 165 VAL A C 1
ATOM 1205 O O . VAL A 1 165 ? 12.529 -1.752 -1.074 1.00 95.25 165 VAL A O 1
ATOM 1208 N N . THR A 1 166 ? 11.680 -3.030 0.564 1.00 95.56 166 THR A N 1
ATOM 1209 C CA . THR A 1 166 ? 12.104 -4.294 -0.048 1.00 95.56 166 THR A CA 1
ATOM 1210 C C . THR A 1 166 ? 11.331 -4.597 -1.327 1.00 95.56 166 THR A C 1
ATOM 1212 O O . THR A 1 166 ? 11.943 -5.050 -2.289 1.00 95.56 166 THR A O 1
ATOM 1215 N N . GLY A 1 167 ? 10.039 -4.265 -1.388 1.00 95.19 167 GLY A N 1
ATOM 1216 C CA . GLY A 1 167 ? 9.225 -4.358 -2.602 1.00 95.19 167 GLY A CA 1
ATOM 1217 C C . GLY A 1 167 ? 9.771 -3.469 -3.715 1.00 95.19 167 GLY A C 1
ATOM 1218 O O . GLY A 1 167 ? 10.157 -3.969 -4.770 1.00 95.19 167 GLY A O 1
ATOM 1219 N N . ALA A 1 168 ? 9.920 -2.172 -3.453 1.00 95.69 168 ALA A N 1
ATOM 1220 C CA . ALA A 1 168 ? 10.477 -1.229 -4.419 1.00 95.69 168 ALA A CA 1
ATOM 1221 C C . ALA A 1 168 ? 11.901 -1.618 -4.861 1.00 95.69 168 ALA A C 1
ATOM 1223 O O . ALA A 1 168 ? 12.207 -1.631 -6.050 1.00 95.69 168 ALA A O 1
ATOM 1224 N N . GLY A 1 169 ? 12.764 -2.008 -3.917 1.00 95.50 169 GLY A N 1
ATOM 1225 C CA . GLY A 1 169 ? 14.122 -2.466 -4.214 1.00 95.50 169 GLY A CA 1
ATOM 1226 C C . GLY A 1 169 ? 14.148 -3.729 -5.075 1.00 95.50 169 GLY A C 1
ATOM 1227 O O . GLY A 1 169 ? 14.926 -3.806 -6.021 1.00 95.50 169 GLY A O 1
ATOM 1228 N N . SER A 1 170 ? 13.270 -4.697 -4.800 1.00 94.00 170 SER A N 1
ATOM 1229 C CA . SER A 1 170 ? 13.165 -5.920 -5.603 1.00 94.00 170 SER A CA 1
ATOM 1230 C C . SER A 1 170 ? 12.703 -5.641 -7.037 1.00 94.00 170 SER A C 1
ATOM 1232 O O . SER A 1 170 ? 13.264 -6.213 -7.969 1.00 94.00 170 SER A O 1
ATOM 1234 N N . ALA A 1 171 ? 11.765 -4.708 -7.231 1.00 93.44 171 ALA A N 1
ATOM 1235 C CA . ALA A 1 171 ? 11.334 -4.276 -8.558 1.00 93.44 171 ALA 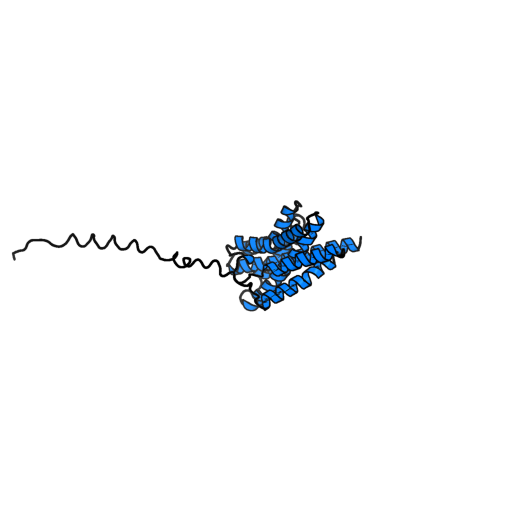A CA 1
ATOM 1236 C C . ALA A 1 171 ? 12.491 -3.642 -9.347 1.00 93.44 171 ALA A C 1
ATOM 1238 O O . ALA A 1 171 ? 12.707 -3.983 -10.507 1.00 93.44 171 ALA A O 1
ATOM 1239 N N . ILE A 1 172 ? 13.288 -2.786 -8.701 1.00 94.25 172 ILE A N 1
ATOM 1240 C CA . ILE A 1 172 ? 14.461 -2.171 -9.336 1.00 94.25 172 ILE A CA 1
ATOM 1241 C C . ILE A 1 172 ? 15.550 -3.194 -9.642 1.00 94.25 172 ILE A C 1
ATOM 1243 O O . ILE A 1 172 ? 16.197 -3.097 -10.678 1.00 94.25 172 ILE A O 1
ATOM 1247 N N . LEU A 1 173 ? 15.762 -4.187 -8.779 1.00 93.75 173 LEU A N 1
ATOM 1248 C CA . LEU A 1 173 ? 16.706 -5.261 -9.081 1.00 93.75 173 LEU A CA 1
ATOM 1249 C C . LEU A 1 173 ? 16.285 -6.007 -10.354 1.00 93.75 173 LEU A C 1
ATOM 1251 O O . LEU A 1 173 ? 17.106 -6.192 -11.250 1.00 93.75 173 LEU A O 1
ATOM 1255 N N . LEU A 1 174 ? 15.007 -6.366 -10.482 1.00 91.88 174 LEU A N 1
ATOM 1256 C CA . LEU A 1 174 ? 14.489 -7.009 -11.694 1.00 91.88 174 LEU A CA 1
ATOM 1257 C C . LEU A 1 174 ? 14.633 -6.119 -12.938 1.00 91.88 174 LEU A C 1
ATOM 1259 O O . LEU A 1 174 ? 14.986 -6.629 -14.002 1.00 91.88 174 LEU A O 1
ATOM 1263 N N . ASP A 1 175 ? 14.425 -4.807 -12.797 1.00 92.12 175 ASP A N 1
ATOM 1264 C CA . ASP A 1 175 ? 14.661 -3.823 -13.862 1.00 92.12 175 ASP A CA 1
ATOM 1265 C C . ASP A 1 175 ? 16.134 -3.799 -14.294 1.00 92.12 175 ASP A C 1
ATOM 1267 O O . ASP A 1 175 ? 16.440 -3.888 -15.481 1.00 92.12 175 ASP A O 1
ATOM 1271 N N . THR A 1 176 ? 17.072 -3.785 -13.340 1.00 89.75 176 THR A N 1
ATOM 1272 C CA . THR A 1 176 ? 18.512 -3.763 -13.654 1.00 89.75 176 THR A CA 1
ATOM 1273 C C . THR A 1 176 ? 18.997 -5.007 -14.396 1.00 89.75 176 THR A C 1
ATOM 1275 O O . THR A 1 176 ? 19.948 -4.913 -15.169 1.00 89.75 176 THR A O 1
ATOM 1278 N N . PHE A 1 177 ? 18.342 -6.153 -14.199 1.00 90.94 177 PHE A N 1
ATOM 1279 C CA . PHE A 1 177 ? 18.621 -7.387 -14.939 1.00 90.94 177 PHE A CA 1
ATOM 1280 C C . PHE A 1 177 ? 17.822 -7.506 -16.249 1.00 90.94 177 PHE A C 1
ATOM 1282 O O . PHE A 1 177 ? 17.986 -8.495 -16.961 1.00 90.94 177 PHE A O 1
ATOM 1289 N N . GLY A 1 178 ? 16.965 -6.532 -16.578 1.00 87.06 178 GLY A N 1
ATOM 1290 C CA . GLY A 1 178 ? 16.144 -6.541 -17.792 1.00 87.06 178 GLY A CA 1
ATOM 1291 C C . GLY A 1 178 ? 15.057 -7.620 -17.800 1.00 87.06 178 GLY A C 1
ATOM 1292 O O . GLY A 1 178 ? 14.604 -8.028 -18.865 1.00 87.06 178 GLY A O 1
ATOM 1293 N N . VAL A 1 179 ? 14.659 -8.111 -16.622 1.00 89.50 179 VAL A N 1
ATOM 1294 C CA . VAL A 1 179 ? 13.649 -9.173 -16.457 1.00 89.50 179 VAL A CA 1
ATOM 1295 C C . VAL A 1 179 ? 12.349 -8.654 -15.841 1.00 89.50 179 VAL A C 1
ATOM 1297 O O . VAL A 1 179 ? 11.493 -9.450 -15.444 1.00 89.50 179 VAL A O 1
ATOM 1300 N N . LEU A 1 180 ? 12.198 -7.333 -15.704 1.00 85.44 180 LEU A N 1
ATOM 1301 C CA . LEU A 1 180 ? 10.991 -6.716 -15.167 1.00 85.44 180 LEU A CA 1
ATOM 1302 C C . LEU A 1 180 ? 9.854 -6.767 -16.196 1.00 85.44 180 LEU A C 1
ATOM 1304 O O . LEU A 1 180 ? 9.792 -5.977 -17.130 1.00 85.44 180 LEU A O 1
ATOM 1308 N N . ASN A 1 181 ? 8.923 -7.685 -15.963 1.00 85.19 181 ASN A N 1
ATOM 1309 C CA . ASN A 1 181 ? 7.737 -7.948 -16.759 1.00 85.19 181 ASN A CA 1
ATOM 1310 C C . ASN A 1 181 ? 6.538 -8.023 -15.801 1.00 85.19 181 ASN A C 1
ATOM 1312 O O . ASN A 1 181 ? 6.694 -8.164 -14.586 1.00 85.19 181 ASN A O 1
ATOM 1316 N N . GLY A 1 182 ? 5.315 -8.038 -16.324 1.00 80.00 182 GLY A N 1
ATOM 1317 C CA . GLY A 1 182 ? 4.125 -8.102 -15.469 1.00 80.00 182 GLY A CA 1
ATOM 1318 C C . GLY A 1 182 ? 3.950 -9.404 -14.680 1.00 80.00 182 GLY A C 1
ATOM 1319 O O . GLY A 1 182 ? 3.189 -9.416 -13.725 1.00 80.00 182 GLY A O 1
ATOM 1320 N N . ILE A 1 183 ? 4.682 -10.477 -15.002 1.00 83.06 183 ILE A N 1
ATOM 1321 C CA . ILE A 1 183 ? 4.739 -11.685 -14.155 1.00 83.06 183 ILE A CA 1
ATOM 1322 C C . ILE A 1 183 ? 5.785 -11.526 -13.046 1.00 83.06 183 ILE A C 1
ATOM 1324 O O . ILE A 1 183 ? 5.559 -11.937 -11.911 1.00 83.06 183 ILE A O 1
ATOM 1328 N N . THR A 1 184 ? 6.935 -10.921 -13.345 1.00 86.19 184 THR A N 1
ATOM 1329 C CA . THR A 1 184 ? 8.023 -10.802 -12.368 1.00 86.19 184 THR A CA 1
ATOM 1330 C C . THR A 1 184 ? 7.764 -9.694 -11.351 1.00 86.19 184 THR A C 1
ATOM 1332 O O . THR A 1 184 ? 8.210 -9.822 -10.214 1.00 86.19 184 THR A O 1
ATOM 1335 N N . ALA A 1 185 ? 6.969 -8.674 -11.694 1.00 86.56 185 ALA A N 1
ATOM 1336 C CA . ALA A 1 185 ? 6.515 -7.644 -10.760 1.00 86.56 185 ALA A CA 1
ATOM 1337 C C . ALA A 1 185 ? 5.773 -8.225 -9.530 1.00 86.56 185 ALA A C 1
ATOM 1339 O O . ALA A 1 185 ? 6.257 -8.040 -8.413 1.00 86.56 185 ALA A O 1
ATOM 1340 N N . PRO A 1 186 ? 4.680 -9.001 -9.659 1.00 86.94 186 PRO A N 1
ATOM 1341 C CA . PRO A 1 186 ? 4.038 -9.621 -8.500 1.00 86.94 186 PRO A CA 1
ATOM 1342 C C . PRO A 1 186 ? 4.950 -10.640 -7.797 1.00 86.94 186 PRO A C 1
ATOM 1344 O O . PRO A 1 186 ? 4.893 -10.763 -6.573 1.00 86.94 186 PRO A O 1
ATOM 1347 N N . CYS A 1 187 ? 5.859 -11.316 -8.514 1.00 88.50 187 CYS A N 1
ATOM 1348 C CA . CYS A 1 187 ? 6.885 -12.148 -7.875 1.00 88.50 187 CYS A CA 1
ATOM 1349 C C . CYS A 1 187 ? 7.845 -11.335 -6.989 1.00 88.50 187 CYS A C 1
ATOM 1351 O O . CYS A 1 187 ? 8.305 -11.855 -5.973 1.00 88.50 187 CYS A O 1
ATOM 1353 N N . ALA A 1 188 ? 8.112 -10.069 -7.320 1.00 91.44 188 ALA A N 1
ATOM 1354 C CA . ALA A 1 188 ? 8.930 -9.154 -6.522 1.00 91.44 188 ALA A CA 1
ATOM 1355 C C . ALA A 1 188 ? 8.276 -8.821 -5.166 1.00 91.44 188 ALA A C 1
ATOM 1357 O O . ALA A 1 188 ? 8.957 -8.651 -4.154 1.00 91.44 188 ALA A O 1
ATOM 1358 N N . ALA A 1 189 ? 6.940 -8.821 -5.101 1.00 91.88 189 ALA A N 1
ATOM 1359 C CA . ALA A 1 189 ? 6.213 -8.578 -3.856 1.00 91.88 189 ALA A CA 1
ATOM 1360 C C . ALA A 1 189 ? 6.337 -9.741 -2.850 1.00 91.88 189 ALA A C 1
ATOM 1362 O O . ALA A 1 189 ? 6.226 -9.521 -1.646 1.00 91.88 189 ALA A O 1
ATOM 1363 N N . VAL A 1 190 ? 6.610 -10.971 -3.306 1.00 93.44 190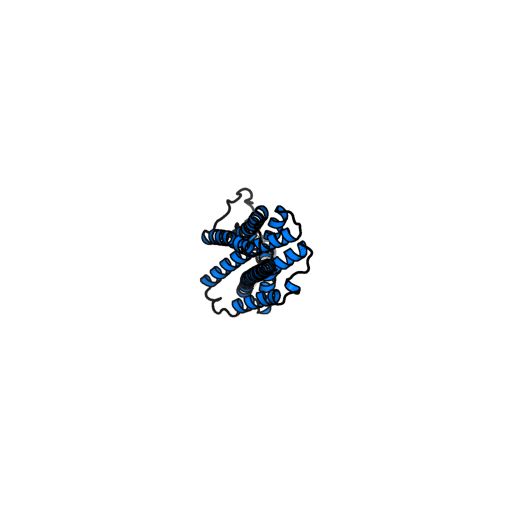 VAL A N 1
ATOM 1364 C CA . VAL A 1 190 ? 6.719 -12.170 -2.451 1.00 93.44 190 VAL A CA 1
ATOM 1365 C C . VAL A 1 190 ? 7.844 -12.072 -1.406 1.00 93.44 190 VAL A C 1
ATOM 1367 O O . VAL A 1 190 ? 7.548 -12.237 -0.217 1.00 93.44 190 VAL A O 1
ATOM 1370 N N . PRO A 1 191 ? 9.118 -11.802 -1.768 1.00 92.19 191 PRO A N 1
ATOM 1371 C CA . PRO A 1 191 ? 10.183 -11.653 -0.777 1.00 92.19 191 PRO A CA 1
ATOM 1372 C C . PRO A 1 191 ? 9.943 -10.455 0.147 1.00 92.19 191 PRO A C 1
ATOM 1374 O O . PRO A 1 191 ? 10.206 -10.551 1.346 1.00 92.19 191 PRO A O 1
ATOM 1377 N N . ALA A 1 192 ? 9.389 -9.362 -0.381 1.00 93.56 192 ALA A N 1
ATOM 1378 C CA . ALA A 1 192 ? 9.061 -8.167 0.388 1.00 93.56 192 ALA A CA 1
ATOM 1379 C C . ALA A 1 192 ? 7.989 -8.435 1.455 1.00 93.56 192 ALA A C 1
ATOM 1381 O O . ALA A 1 192 ? 8.161 -8.105 2.631 1.00 93.56 192 ALA A O 1
ATOM 1382 N N . PHE A 1 193 ? 6.917 -9.124 1.066 1.00 93.56 193 PHE A N 1
ATOM 1383 C CA . PHE A 1 193 ? 5.863 -9.563 1.969 1.00 93.56 193 PHE A CA 1
ATOM 1384 C C . PHE A 1 193 ? 6.374 -10.574 3.000 1.00 93.56 193 PHE A C 1
ATOM 1386 O O . PHE A 1 193 ? 6.077 -10.444 4.186 1.00 93.56 193 PHE A O 1
ATOM 1393 N N . GLY A 1 194 ? 7.173 -11.561 2.583 1.00 92.44 194 GLY A N 1
ATOM 1394 C CA . GLY A 1 194 ? 7.739 -12.567 3.486 1.00 92.44 194 GLY A CA 1
ATOM 1395 C C . GLY A 1 194 ? 8.642 -11.951 4.556 1.00 92.44 194 GLY A C 1
ATOM 1396 O O . GLY A 1 194 ? 8.530 -12.284 5.739 1.00 92.44 194 GLY A O 1
ATOM 1397 N N . LEU A 1 195 ? 9.492 -11.007 4.155 1.00 89.94 195 LEU A N 1
ATOM 1398 C CA . LEU A 1 195 ? 10.371 -10.276 5.060 1.00 89.94 195 LEU A CA 1
ATOM 1399 C C . LEU A 1 195 ? 9.579 -9.331 5.975 1.00 89.94 195 LEU A C 1
ATOM 1401 O O . LEU A 1 195 ? 9.843 -9.285 7.177 1.00 89.94 195 LEU A O 1
ATOM 1405 N N . GLY A 1 196 ? 8.554 -8.665 5.442 1.00 88.62 196 GLY A N 1
ATOM 1406 C CA . GLY A 1 196 ? 7.598 -7.882 6.221 1.00 88.62 196 GLY A CA 1
ATOM 1407 C C . GLY A 1 196 ? 6.885 -8.703 7.293 1.00 88.62 196 GLY A C 1
ATOM 1408 O O . GLY A 1 196 ? 6.886 -8.351 8.471 1.00 88.62 196 GLY A O 1
ATOM 1409 N N . LEU A 1 197 ? 6.348 -9.862 6.913 1.00 88.69 197 LEU A N 1
ATOM 1410 C CA . LEU A 1 197 ? 5.644 -10.759 7.822 1.00 88.69 197 LEU A CA 1
ATOM 1411 C C . LEU A 1 197 ? 6.576 -11.300 8.910 1.00 88.69 197 LEU A C 1
ATOM 1413 O O . LEU A 1 197 ? 6.172 -11.431 10.069 1.00 88.69 197 LEU A O 1
ATOM 1417 N N . LEU A 1 198 ? 7.828 -11.602 8.557 1.00 87.56 198 LEU A N 1
ATOM 1418 C CA . LEU A 1 198 ? 8.843 -12.025 9.515 1.00 87.56 198 LEU A CA 1
ATOM 1419 C C . LEU A 1 198 ? 9.166 -10.909 10.514 1.00 87.56 198 LEU A C 1
ATOM 1421 O O . LEU A 1 198 ? 9.219 -11.184 11.716 1.00 87.56 198 LEU A O 1
ATOM 1425 N N . ALA A 1 199 ? 9.324 -9.672 10.040 1.00 83.75 199 ALA A N 1
ATOM 1426 C CA . ALA A 1 199 ? 9.584 -8.507 10.881 1.00 83.75 199 ALA A CA 1
ATOM 1427 C C . ALA A 1 199 ? 8.436 -8.260 11.873 1.00 83.75 199 ALA A C 1
ATOM 1429 O O . ALA A 1 199 ? 8.683 -8.112 13.075 1.00 83.75 199 ALA A O 1
ATOM 1430 N N . THR A 1 200 ? 7.185 -8.325 11.404 1.00 79.38 200 THR A N 1
ATOM 1431 C CA . THR A 1 200 ? 5.987 -8.155 12.241 1.00 79.38 200 THR A CA 1
ATOM 1432 C C . THR A 1 200 ? 5.842 -9.291 13.257 1.00 79.38 200 THR A C 1
ATOM 1434 O O . THR A 1 200 ? 5.642 -9.044 14.449 1.00 79.38 200 THR A O 1
ATOM 1437 N N . ARG A 1 201 ? 6.018 -10.554 12.837 1.00 81.00 201 ARG A N 1
ATOM 1438 C CA . ARG A 1 201 ? 5.893 -11.723 13.733 1.00 81.00 201 ARG A CA 1
ATOM 1439 C C . ARG A 1 201 ? 6.994 -11.795 14.784 1.00 81.00 201 ARG A C 1
ATOM 1441 O O . ARG A 1 201 ? 6.719 -12.158 15.926 1.00 81.00 201 ARG A O 1
ATOM 1448 N N . ARG A 1 202 ? 8.234 -11.464 14.419 1.00 79.38 202 ARG A N 1
ATOM 1449 C CA . ARG A 1 202 ? 9.375 -11.474 15.347 1.00 79.38 202 ARG A CA 1
ATOM 1450 C C . ARG A 1 202 ? 9.534 -10.169 16.125 1.00 79.38 202 ARG A C 1
ATOM 1452 O O . ARG A 1 202 ? 10.475 -10.066 16.908 1.00 79.38 202 ARG A O 1
ATOM 1459 N N . ARG A 1 203 ? 8.624 -9.203 15.934 1.00 74.38 203 ARG A N 1
ATOM 1460 C CA . ARG A 1 203 ? 8.651 -7.872 16.561 1.00 74.38 203 ARG A CA 1
ATOM 1461 C C . ARG A 1 203 ? 10.041 -7.242 16.476 1.00 74.38 203 ARG A C 1
ATOM 1463 O O . ARG A 1 203 ? 10.591 -6.818 17.493 1.00 74.38 203 ARG A O 1
ATOM 1470 N N . TRP A 1 204 ? 10.632 -7.246 15.281 1.00 72.06 204 TRP A N 1
ATOM 1471 C CA . TRP A 1 204 ? 11.936 -6.626 15.064 1.00 72.06 204 TRP A CA 1
ATOM 1472 C C . TRP A 1 204 ? 11.866 -5.136 15.428 1.00 72.06 204 TRP A C 1
ATOM 1474 O O . TRP A 1 204 ? 10.931 -4.439 15.044 1.00 72.06 204 TRP A O 1
ATOM 1484 N N . ARG A 1 205 ? 12.838 -4.664 16.213 1.00 66.75 205 ARG A N 1
ATOM 1485 C CA . ARG A 1 205 ? 12.939 -3.273 16.680 1.00 66.75 205 ARG A CA 1
ATOM 1486 C C . ARG A 1 205 ? 14.276 -2.708 16.243 1.00 66.75 205 ARG A C 1
ATOM 1488 O O . ARG A 1 205 ? 15.284 -3.412 16.337 1.00 66.75 205 ARG A O 1
ATOM 1495 N N . THR A 1 206 ? 14.299 -1.456 15.802 1.00 59.84 206 THR A N 1
ATOM 1496 C CA . THR A 1 206 ? 15.574 -0.825 15.455 1.00 59.84 206 THR A CA 1
ATOM 1497 C C . THR A 1 206 ? 16.352 -0.424 16.717 1.00 59.84 206 THR A C 1
ATOM 1499 O O . THR A 1 206 ? 15.751 -0.104 17.750 1.00 59.84 206 THR A O 1
ATOM 1502 N N . PRO A 1 207 ? 17.699 -0.476 16.694 1.00 55.22 207 PRO A N 1
ATOM 1503 C CA . PRO A 1 207 ? 18.519 -0.016 17.808 1.00 55.22 207 PRO A CA 1
ATOM 1504 C C . PRO A 1 207 ? 18.264 1.470 18.082 1.00 55.22 207 PRO A C 1
ATOM 1506 O O . PRO A 1 207 ? 18.396 2.315 17.202 1.00 55.22 207 PRO A O 1
ATOM 1509 N N . ARG A 1 208 ? 17.901 1.802 19.324 1.00 57.09 208 ARG A N 1
ATOM 1510 C CA . ARG A 1 208 ? 17.574 3.177 19.721 1.00 57.09 208 ARG A CA 1
ATOM 1511 C C . ARG A 1 208 ? 18.808 4.080 19.712 1.00 57.09 208 ARG A C 1
ATOM 1513 O O . ARG A 1 208 ? 19.778 3.799 20.417 1.00 57.09 208 ARG A O 1
ATOM 1520 N N . ALA A 1 209 ? 18.704 5.245 19.073 1.00 53.03 209 ALA A N 1
ATOM 1521 C CA . ALA A 1 209 ? 19.603 6.362 19.348 1.00 53.03 209 ALA A CA 1
ATOM 1522 C C . ALA A 1 209 ? 19.303 6.915 20.756 1.00 53.03 209 ALA A C 1
ATOM 1524 O O . ALA A 1 209 ? 18.313 7.611 20.976 1.00 53.03 209 ALA A O 1
ATOM 1525 N N . ARG A 1 210 ? 20.151 6.602 21.747 1.00 57.94 210 ARG A N 1
ATOM 1526 C CA . ARG A 1 210 ? 20.018 7.084 23.144 1.00 57.94 210 ARG A CA 1
ATOM 1527 C C . ARG A 1 210 ? 20.245 8.596 23.320 1.00 57.94 210 ARG A C 1
ATOM 1529 O O . ARG A 1 210 ? 20.172 9.085 24.442 1.00 57.94 210 ARG A O 1
ATOM 1536 N N . ILE A 1 211 ? 20.520 9.323 22.241 1.00 61.97 211 ILE A N 1
ATOM 1537 C CA . ILE A 1 211 ? 21.126 10.660 22.268 1.00 61.97 211 ILE A CA 1
ATOM 1538 C C . ILE A 1 211 ? 20.128 11.769 22.658 1.00 61.97 211 ILE A C 1
ATOM 1540 O O . ILE A 1 211 ? 20.555 12.819 23.118 1.00 61.97 211 ILE A O 1
ATOM 1544 N N . TRP A 1 212 ? 18.809 11.542 22.578 1.00 49.16 212 TRP A N 1
ATOM 1545 C CA . TRP A 1 212 ? 17.796 12.587 22.826 1.00 49.16 212 TRP A CA 1
ATOM 1546 C C . TRP A 1 212 ? 16.743 12.222 23.885 1.00 49.16 212 TRP A C 1
ATOM 1548 O O . TRP A 1 212 ? 15.544 12.465 23.735 1.00 49.16 212 TRP A O 1
ATOM 1558 N N . ARG A 1 213 ? 17.177 11.664 25.022 1.00 55.91 213 ARG A N 1
ATOM 1559 C CA . ARG A 1 213 ? 16.356 11.721 26.241 1.00 55.91 213 ARG A CA 1
ATOM 1560 C C . ARG A 1 213 ? 16.384 13.155 26.761 1.00 55.91 213 ARG A C 1
ATOM 1562 O O . ARG A 1 213 ? 17.285 13.505 27.507 1.00 55.91 213 ARG A O 1
ATOM 1569 N N . ASN A 1 214 ? 15.397 13.969 26.390 1.00 55.28 214 ASN A N 1
ATOM 1570 C CA . ASN A 1 214 ? 15.159 15.245 27.060 1.00 55.28 214 ASN A CA 1
ATOM 1571 C C . ASN A 1 214 ? 14.750 14.947 28.520 1.00 55.28 214 ASN A C 1
ATOM 1573 O O . ASN A 1 214 ? 13.636 14.442 28.728 1.00 55.28 214 ASN A O 1
ATOM 1577 N N . PRO A 1 215 ? 15.594 15.238 29.534 1.00 59.72 215 PRO A N 1
ATOM 1578 C CA . PRO A 1 215 ? 15.303 14.913 30.937 1.00 59.72 215 PRO A CA 1
ATOM 1579 C C . PRO A 1 215 ? 14.042 15.617 31.462 1.00 59.72 215 PRO A C 1
ATOM 1581 O O . PRO A 1 215 ? 13.460 15.209 32.459 1.00 59.72 215 PRO A O 1
ATOM 1584 N N . PHE A 1 216 ? 13.595 16.660 30.756 1.00 57.75 216 PHE A N 1
ATOM 1585 C CA . PHE A 1 216 ? 12.525 17.566 31.163 1.00 57.75 216 PHE A CA 1
ATOM 1586 C C . PHE A 1 216 ? 11.144 17.232 30.575 1.00 57.75 216 PHE A C 1
ATOM 1588 O O . PHE A 1 216 ? 10.177 17.943 30.841 1.00 57.75 216 PHE A O 1
ATOM 1595 N N . SER A 1 217 ? 11.008 16.153 29.794 1.00 59.84 217 SER A N 1
ATOM 1596 C CA . SER A 1 217 ? 9.717 15.775 29.185 1.00 59.84 217 SER A CA 1
ATOM 1597 C C . SER A 1 217 ? 8.619 15.442 30.211 1.00 59.84 217 SER A C 1
ATOM 1599 O O . SER A 1 217 ? 7.445 15.645 29.915 1.00 59.84 217 SER A O 1
ATOM 1601 N N . GLY A 1 218 ? 8.984 15.036 31.434 1.00 56.56 218 GLY A N 1
ATOM 1602 C CA . GLY A 1 218 ? 8.043 14.788 32.534 1.00 56.56 218 GLY A CA 1
ATOM 1603 C C . GLY A 1 218 ? 7.588 16.033 33.310 1.00 56.56 218 GLY A C 1
ATOM 1604 O O . GLY A 1 218 ? 6.643 15.940 34.085 1.00 56.56 218 GLY A O 1
ATOM 1605 N N . MET A 1 219 ? 8.216 17.200 33.115 1.00 57.66 219 MET A N 1
ATOM 1606 C CA . MET A 1 219 ? 7.910 18.412 33.899 1.00 57.66 219 MET A CA 1
ATOM 1607 C C . MET A 1 219 ? 6.799 19.287 33.307 1.00 57.66 219 MET A C 1
ATOM 1609 O O . MET A 1 219 ? 6.310 20.190 33.977 1.00 57.66 219 MET A O 1
ATOM 1613 N N . ARG A 1 220 ? 6.336 19.009 32.081 1.00 60.50 220 ARG A N 1
ATOM 1614 C CA . ARG A 1 220 ? 5.253 19.784 31.442 1.00 60.50 220 ARG A CA 1
ATOM 1615 C C . ARG A 1 220 ? 3.847 19.497 31.991 1.00 60.50 220 ARG A C 1
ATOM 1617 O O . ARG A 1 220 ? 2.906 20.167 31.586 1.00 60.50 220 ARG A O 1
ATOM 1624 N N . HIS A 1 221 ? 3.703 18.555 32.926 1.00 54.03 221 HIS A N 1
ATOM 1625 C CA . HIS A 1 221 ? 2.419 18.206 33.546 1.00 54.03 221 HIS A CA 1
ATOM 1626 C C . HIS A 1 221 ? 2.301 18.593 35.022 1.00 54.03 221 HIS A C 1
ATOM 1628 O O . HIS A 1 221 ? 1.407 18.096 35.701 1.00 54.03 221 HIS A O 1
ATOM 1634 N N . GLN A 1 222 ? 3.151 19.482 35.543 1.00 58.84 222 GLN A N 1
ATOM 1635 C CA . GLN A 1 222 ? 2.912 20.032 36.876 1.00 58.84 222 GLN A CA 1
ATOM 1636 C C . GLN A 1 222 ? 1.792 21.082 36.768 1.00 58.84 222 GLN A C 1
ATOM 1638 O O . GLN A 1 222 ? 2.017 22.122 36.147 1.00 58.84 222 GLN A O 1
ATOM 1643 N N . PRO A 1 223 ? 0.576 20.835 37.300 1.00 50.81 223 PRO A N 1
ATOM 1644 C CA . PRO A 1 223 ? -0.447 21.867 37.328 1.00 50.81 223 PRO A CA 1
ATOM 1645 C C . PRO A 1 223 ? 0.111 23.052 38.111 1.00 50.81 223 PRO A C 1
ATOM 1647 O O . PRO A 1 223 ? 0.620 22.888 39.224 1.00 50.81 223 PRO A O 1
ATOM 1650 N N . SER A 1 224 ? 0.045 24.236 37.508 1.00 54.94 224 SER A N 1
ATOM 1651 C CA . SER A 1 224 ? 0.454 25.500 38.106 1.00 54.94 224 SER A CA 1
ATOM 1652 C C . SER A 1 224 ? -0.229 25.638 39.466 1.00 54.94 224 SER A C 1
ATOM 1654 O O . SER A 1 224 ? -1.416 25.948 39.551 1.00 54.94 224 SER A O 1
ATOM 1656 N N . ARG A 1 225 ? 0.511 25.402 40.552 1.00 53.50 225 ARG A N 1
ATOM 1657 C CA . ARG A 1 225 ? 0.052 25.543 41.944 1.00 53.50 225 ARG A CA 1
ATOM 1658 C C . ARG A 1 225 ? -0.090 27.021 42.348 1.00 53.50 225 ARG A C 1
ATOM 1660 O O . ARG A 1 225 ? 0.205 27.404 43.470 1.00 53.50 225 ARG A O 1
ATOM 1667 N N . ALA A 1 226 ? -0.525 27.864 41.418 1.00 58.06 226 ALA A N 1
ATOM 1668 C CA . ALA A 1 226 ? -0.604 29.309 41.553 1.00 58.06 226 ALA A CA 1
ATOM 1669 C C . ALA A 1 226 ? -2.060 29.767 41.414 1.00 58.06 226 ALA A C 1
ATOM 1671 O O . ALA A 1 226 ? -2.393 30.553 40.532 1.00 58.06 226 ALA A O 1
ATOM 1672 N N . ARG A 1 227 ? -2.957 29.226 42.251 1.00 52.09 227 ARG A N 1
ATOM 1673 C CA . ARG A 1 227 ? -4.295 29.816 42.443 1.00 52.09 227 ARG A CA 1
ATOM 1674 C C . ARG A 1 227 ? -5.001 29.436 43.751 1.00 52.09 227 ARG A C 1
ATOM 1676 O O . ARG A 1 227 ? -6.221 29.476 43.814 1.00 52.09 227 ARG A O 1
ATOM 1683 N N . THR A 1 228 ? -4.256 29.084 44.796 1.00 49.75 228 THR A N 1
ATOM 1684 C CA . THR A 1 228 ? -4.818 28.797 46.134 1.00 49.75 228 THR A CA 1
ATOM 1685 C C . THR A 1 228 ? -4.270 29.692 47.246 1.00 49.75 228 THR A C 1
ATOM 1687 O O . THR A 1 228 ? -4.621 29.498 48.400 1.00 49.75 228 THR A O 1
ATOM 1690 N N . ALA A 1 229 ? -3.471 30.714 46.921 1.00 52.22 229 ALA A N 1
ATOM 1691 C CA . ALA A 1 229 ? -2.900 31.638 47.908 1.00 52.22 229 ALA A CA 1
ATOM 1692 C C . ALA A 1 229 ? -3.546 33.042 47.912 1.00 52.22 229 ALA A C 1
ATOM 1694 O O . ALA A 1 229 ? -2.968 33.965 48.464 1.00 52.22 229 ALA A O 1
ATOM 1695 N N . SER A 1 230 ? -4.718 33.231 47.288 1.00 51.56 230 SER A N 1
ATOM 1696 C CA . SER A 1 230 ? -5.375 34.554 47.196 1.00 51.56 230 SER A CA 1
ATOM 1697 C C . SER A 1 230 ? -6.721 34.654 47.924 1.00 51.56 230 SER A C 1
ATOM 1699 O O . SER A 1 230 ? -7.299 35.733 47.953 1.00 51.56 230 SER A O 1
ATOM 1701 N N . THR A 1 231 ? -7.242 33.570 48.504 1.00 51.59 231 THR A N 1
ATOM 1702 C CA . THR A 1 231 ? -8.573 33.568 49.147 1.00 51.59 231 THR A CA 1
ATOM 1703 C C . THR A 1 231 ? -8.550 33.230 50.637 1.00 51.59 231 THR A C 1
ATOM 1705 O O . THR A 1 231 ? -9.608 33.171 51.240 1.00 51.59 231 THR A O 1
ATOM 1708 N N . ALA A 1 232 ? -7.377 33.024 51.246 1.00 49.09 232 ALA A N 1
ATOM 1709 C CA . ALA A 1 232 ? -7.269 32.708 52.677 1.00 49.09 232 ALA A CA 1
ATOM 1710 C C . ALA A 1 232 ? -6.838 33.901 53.558 1.00 49.09 232 ALA A C 1
ATOM 1712 O O . ALA A 1 232 ? -7.006 33.837 54.772 1.00 49.09 232 ALA A O 1
ATOM 1713 N N . ASP A 1 233 ? -6.332 34.988 52.962 1.00 48.97 233 ASP A N 1
ATOM 1714 C CA . ASP A 1 233 ? -5.812 36.157 53.697 1.00 48.97 233 ASP A CA 1
ATOM 1715 C C . ASP A 1 233 ? -6.762 37.367 53.721 1.00 48.97 233 ASP A C 1
ATOM 1717 O O . ASP A 1 233 ? -6.520 38.311 54.467 1.00 48.97 233 ASP A O 1
ATOM 1721 N N . SER A 1 234 ? -7.877 37.356 52.977 1.00 47.94 234 SER A N 1
ATOM 1722 C CA . SER A 1 234 ? -8.889 38.423 53.081 1.00 47.94 234 SER A CA 1
ATOM 1723 C C . SER A 1 234 ? -9.920 38.186 54.189 1.00 47.94 234 SER A C 1
ATOM 1725 O O . SER A 1 234 ? -10.682 39.091 54.504 1.00 47.94 234 SER A O 1
ATOM 1727 N N . GLU A 1 235 ? -9.961 36.989 54.782 1.00 46.06 235 GLU A N 1
ATOM 1728 C CA . GLU A 1 235 ? -10.974 36.609 55.780 1.00 46.06 235 GLU A CA 1
ATOM 1729 C C . GLU A 1 235 ? -10.459 36.706 57.231 1.00 46.06 235 GLU A C 1
ATOM 1731 O O . GLU A 1 235 ? -11.235 36.610 58.175 1.00 46.06 235 GLU A O 1
ATOM 1736 N N . LYS A 1 236 ? -9.155 36.952 57.437 1.00 44.81 236 LYS A N 1
ATOM 1737 C CA . LYS A 1 236 ? -8.536 37.025 58.777 1.00 44.81 236 LYS A CA 1
ATOM 1738 C C . LYS A 1 236 ? -8.221 38.432 59.286 1.00 44.81 236 LYS A C 1
ATOM 1740 O O . LYS A 1 236 ? -7.775 38.568 60.420 1.00 44.81 236 LYS A O 1
ATOM 1745 N N . THR A 1 237 ? -8.513 39.474 58.512 1.00 46.06 237 THR A N 1
ATOM 1746 C CA . THR A 1 237 ? -8.235 40.873 58.898 1.00 46.06 237 THR A CA 1
ATOM 1747 C C . THR A 1 237 ? -9.496 41.656 59.286 1.00 46.06 237 THR A C 1
ATOM 1749 O O . THR A 1 237 ? -9.448 42.878 59.389 1.00 46.06 237 THR A O 1
ATOM 1752 N N . GLN A 1 238 ? -10.631 40.976 59.502 1.00 50.16 238 GLN A N 1
ATOM 1753 C CA . GLN A 1 238 ? -11.897 41.607 59.912 1.00 50.16 238 GLN A CA 1
ATOM 1754 C C . GLN A 1 238 ? -12.419 41.193 61.294 1.00 50.16 238 GLN A C 1
ATOM 1756 O O . GLN A 1 238 ? -13.471 41.671 61.709 1.00 50.16 238 GLN A O 1
ATOM 1761 N N . SER A 1 239 ? -11.686 40.379 62.055 1.00 49.22 239 SER A N 1
ATOM 1762 C CA . SER A 1 239 ? -12.058 40.076 63.439 1.00 49.22 239 SER A CA 1
ATOM 1763 C C . SER A 1 239 ? -10.881 40.300 64.381 1.00 49.22 239 SER A C 1
ATOM 1765 O O . SER A 1 239 ? -9.868 39.620 64.236 1.00 49.22 239 SER A O 1
ATOM 1767 N N . MET A 1 240 ? -11.098 41.164 65.382 1.00 41.50 240 MET A N 1
ATOM 1768 C CA . MET A 1 240 ? -10.243 41.539 66.532 1.00 41.50 240 MET A CA 1
ATOM 1769 C C . MET A 1 240 ? -9.431 42.826 66.295 1.00 41.50 240 MET A C 1
ATOM 1771 O O . MET A 1 240 ? -8.523 42.838 65.476 1.00 41.50 240 MET A O 1
ATOM 1775 N N . GLY A 1 241 ? -9.675 43.958 66.967 1.00 44.31 241 GLY A N 1
ATOM 1776 C CA . GLY A 1 241 ? -10.570 44.355 68.079 1.00 44.31 241 GLY A CA 1
ATOM 1777 C C . GLY A 1 241 ? -10.569 45.906 68.168 1.00 44.31 241 GLY A C 1
ATOM 1778 O O . GLY A 1 241 ? -10.206 46.511 67.156 1.00 44.31 241 GLY A O 1
ATOM 1779 N N . PRO A 1 242 ? -10.863 46.595 69.298 1.00 48.12 242 PRO A N 1
ATOM 1780 C CA . PRO A 1 242 ? -11.067 46.124 70.678 1.00 48.12 242 PRO A CA 1
ATOM 1781 C C . PRO A 1 242 ? -12.328 46.731 71.362 1.00 48.12 242 PRO A C 1
ATOM 1783 O O . PRO A 1 242 ? -13.067 47.468 70.720 1.00 48.12 242 PRO A O 1
ATOM 1786 N N . PHE A 1 243 ? -12.499 46.467 72.667 1.00 50.12 243 PHE A N 1
ATOM 1787 C CA . PHE A 1 243 ? -13.559 46.898 73.607 1.00 50.12 243 PHE A CA 1
ATOM 1788 C C . PHE A 1 243 ? -14.749 45.923 73.702 1.00 50.12 243 PHE A C 1
ATOM 1790 O O . PHE A 1 243 ? -15.575 45.839 72.800 1.00 50.12 243 PHE A O 1
ATOM 1797 N N . ASP A 1 244 ? -14.812 45.037 74.710 1.00 45.19 244 ASP A N 1
ATOM 1798 C CA . ASP A 1 244 ? -15.048 45.348 76.140 1.00 45.19 244 ASP A CA 1
ATOM 1799 C C . ASP A 1 244 ? -16.173 46.403 76.235 1.00 45.19 244 ASP A C 1
ATOM 1801 O O . ASP A 1 244 ? -16.026 47.519 75.766 1.00 45.19 244 ASP A O 1
ATOM 1805 N N . GLU A 1 245 ? -17.348 46.198 76.820 1.00 45.59 245 GLU A N 1
ATOM 1806 C CA . GLU A 1 245 ? -17.606 45.632 78.136 1.00 45.59 245 GLU A CA 1
ATOM 1807 C C . GLU A 1 245 ? -19.056 46.076 78.523 1.00 45.59 245 GLU A C 1
ATOM 1809 O O . GLU A 1 245 ? -19.487 47.159 78.127 1.00 45.59 245 GLU A O 1
ATOM 1814 N N . TRP A 1 246 ? -19.766 45.297 79.358 1.00 44.00 246 TRP A N 1
ATOM 1815 C CA . TRP A 1 246 ? -20.873 45.697 80.269 1.00 44.00 246 TRP A CA 1
ATOM 1816 C C . TRP A 1 246 ? -22.369 45.824 79.834 1.00 44.00 246 TRP A C 1
ATOM 1818 O O . TRP A 1 246 ? -22.763 46.740 79.118 1.00 44.00 246 TRP A O 1
ATOM 1828 N N . ARG A 1 247 ? -23.204 45.042 80.570 1.00 43.81 247 ARG A N 1
ATOM 1829 C CA . ARG A 1 247 ? -24.663 45.144 80.905 1.00 43.81 247 ARG A CA 1
ATOM 1830 C C . ARG A 1 247 ? -25.654 44.524 79.900 1.00 43.81 247 ARG A C 1
ATOM 1832 O O . ARG A 1 247 ? -25.588 44.832 78.722 1.00 43.81 247 ARG A O 1
ATOM 1839 N N . ALA A 1 248 ? -26.641 43.709 80.282 1.00 46.22 248 ALA A N 1
ATOM 1840 C CA . ALA A 1 248 ? -27.180 43.259 81.573 1.00 46.22 248 ALA A CA 1
ATOM 1841 C C . ALA A 1 248 ? -27.929 41.928 81.366 1.00 46.22 248 ALA A C 1
ATOM 1843 O O . ALA A 1 248 ? -28.308 41.658 80.203 1.00 46.22 248 ALA A O 1
#

Foldseek 3Di:
DVQVVLLVVLLVVLLLLLLLLQLLLLLLLCVVLVHPLVSSLVRSLLLRCQLQVQLCVVLVHDRPCVVDPSSVVSSVVSNVCNVPPPCSVVVPPSVVSSLLSLLLSLLSQLLSQLVVCVVSVHDLVVSNVSSLCSSQRSQQRSCVSSVHDGQCRDQQRVCSSQLSNQSNVLNVVCVVVVNNGSVVSVVSSVVSSVVSVVCVVVSDHDDDPPPDPPVCPVVPPDPPPPDPPPPPPVVPPPDDDDDDDDDD

InterPro domains:
  IPR005115 Glycine transporter [PF03458] (12-84)
  IPR005115 Glycine transporter [PF03458] (100-174)

pLDDT: mean 82.13, std 16.57, range [41.5, 96.69]

Secondary structure (DSSP, 8-state):
-HHHHHHHHHHHHHHHHHHHHHHHHHHHHHHHTT--HHHHHHHHHHHHHHHHHHHHHHHTSPPGGGT-HHHHHHHHHHHHHHHH-GGGGSHHHHHHHHHHHHHHHHHHHHHHHHHHHHTTT--HHHHHHHHHHHHHHHHHHHHHHTT---GGG-TT-TTTTHHHHHHHHHHHHHHHTT---TTHHHHHHHHHHHHHHHHHHTT--PPP-GGG--TTTTGGG-----SSSSSSSSSSSSS---------